Protein AF-A0A8T9C5X0-F1 (afdb_monomer)

Structure (mmCIF, N/CA/C/O backbone):
data_AF-A0A8T9C5X0-F1
#
_entry.id   AF-A0A8T9C5X0-F1
#
loop_
_atom_site.group_PDB
_atom_site.id
_atom_site.type_symbol
_atom_site.label_atom_id
_atom_site.label_alt_id
_atom_site.label_comp_id
_atom_site.label_asym_id
_atom_site.label_entity_id
_atom_site.label_seq_id
_atom_site.pdbx_PDB_ins_code
_atom_site.Cartn_x
_atom_site.Cartn_y
_atom_site.Cartn_z
_atom_site.occupancy
_atom_site.B_iso_or_equiv
_atom_site.auth_seq_id
_atom_site.auth_comp_id
_atom_site.auth_asym_id
_atom_site.auth_atom_id
_atom_site.pdbx_PDB_model_num
ATOM 1 N N . TRP A 1 1 ? -29.061 -15.352 -11.184 1.00 44.41 1 TRP A N 1
ATOM 2 C CA . TRP A 1 1 ? -30.483 -14.987 -11.021 1.00 44.41 1 TRP A CA 1
ATOM 3 C C . TRP A 1 1 ? -30.988 -15.243 -9.594 1.00 44.41 1 TRP A C 1
ATOM 5 O O . TRP A 1 1 ? -31.593 -14.344 -9.035 1.00 44.41 1 TRP A O 1
ATOM 15 N N . ALA A 1 2 ? -30.614 -16.344 -8.926 1.00 47.72 2 ALA A N 1
ATOM 16 C CA . ALA A 1 2 ? -31.043 -16.662 -7.549 1.00 47.72 2 ALA A CA 1
ATOM 17 C C . ALA A 1 2 ? -30.597 -15.710 -6.399 1.00 47.72 2 ALA A C 1
ATOM 19 O O . ALA A 1 2 ? -31.129 -15.812 -5.297 1.00 47.72 2 ALA A O 1
ATOM 20 N N . ALA A 1 3 ? -29.628 -14.805 -6.605 1.00 52.41 3 ALA A N 1
ATOM 21 C CA . ALA A 1 3 ? -29.179 -13.850 -5.573 1.00 52.41 3 ALA A CA 1
ATOM 22 C C . ALA A 1 3 ? -30.016 -12.553 -5.523 1.00 52.41 3 ALA A C 1
ATOM 24 O O . ALA A 1 3 ? -30.091 -11.912 -4.476 1.00 52.41 3 ALA A O 1
ATOM 25 N N . ARG A 1 4 ? -30.668 -12.190 -6.639 1.00 54.28 4 ARG A N 1
ATOM 26 C CA . ARG A 1 4 ? -31.527 -10.998 -6.739 1.00 54.28 4 ARG A CA 1
ATOM 27 C C . ARG A 1 4 ? -32.866 -11.228 -6.025 1.00 54.28 4 ARG A C 1
ATOM 29 O O . ARG A 1 4 ? -33.304 -10.365 -5.277 1.00 54.28 4 ARG A O 1
ATOM 36 N N . ASP A 1 5 ? -33.422 -12.437 -6.144 1.00 53.47 5 ASP A N 1
ATOM 37 C CA . ASP A 1 5 ? -34.683 -12.843 -5.494 1.00 53.47 5 ASP A CA 1
ATOM 38 C C . ASP A 1 5 ? -34.579 -13.041 -3.974 1.00 53.47 5 ASP A C 1
ATOM 40 O O . ASP A 1 5 ? -35.593 -13.116 -3.288 1.00 53.47 5 ASP A O 1
ATOM 44 N N . LYS A 1 6 ? -33.363 -13.097 -3.416 1.00 63.22 6 LYS A N 1
ATOM 45 C CA . LYS A 1 6 ? -33.139 -13.234 -1.966 1.00 63.22 6 LYS A CA 1
ATOM 46 C C . LYS A 1 6 ? -32.937 -11.896 -1.243 1.00 63.22 6 LYS A C 1
ATOM 48 O O . LYS A 1 6 ? -32.620 -11.904 -0.059 1.00 63.22 6 LYS A O 1
ATOM 53 N N . GLY A 1 7 ? -33.073 -10.761 -1.939 1.00 65.81 7 GLY A N 1
ATOM 54 C CA . GLY A 1 7 ? -32.882 -9.432 -1.343 1.00 65.81 7 GLY A CA 1
ATOM 55 C C . GLY A 1 7 ? -31.449 -9.170 -0.860 1.00 65.81 7 GLY A C 1
ATOM 56 O O . GLY A 1 7 ? -31.255 -8.397 0.073 1.00 65.81 7 GLY A O 1
ATOM 57 N N . LEU A 1 8 ? -30.457 -9.843 -1.462 1.00 70.50 8 LEU A N 1
ATOM 58 C CA . LEU A 1 8 ? -29.037 -9.790 -1.073 1.00 70.50 8 LEU A CA 1
ATOM 59 C C . LEU A 1 8 ? -28.202 -8.815 -1.914 1.00 70.50 8 LEU A C 1
ATOM 61 O O . LEU A 1 8 ? -27.076 -8.491 -1.536 1.00 70.50 8 LEU A O 1
ATOM 65 N N . VAL A 1 9 ? -28.743 -8.352 -3.045 1.00 79.56 9 VAL A N 1
ATOM 66 C CA . VAL A 1 9 ? -28.053 -7.458 -3.980 1.00 79.56 9 VAL A CA 1
ATOM 67 C C . VAL A 1 9 ? -29.031 -6.433 -4.558 1.00 79.56 9 VAL A C 1
ATOM 69 O O . VAL A 1 9 ? -30.116 -6.810 -5.003 1.00 79.56 9 VAL A O 1
ATOM 72 N N . ALA A 1 10 ? -28.626 -5.163 -4.612 1.00 81.19 10 ALA A N 1
ATOM 73 C CA . ALA A 1 10 ? -29.281 -4.122 -5.401 1.00 81.19 10 ALA A CA 1
ATOM 74 C C . ALA A 1 10 ? -28.459 -3.860 -6.672 1.00 81.19 10 ALA A C 1
ATOM 76 O O . ALA A 1 10 ? -27.228 -3.853 -6.635 1.00 81.19 10 ALA A O 1
ATOM 77 N N . TYR A 1 11 ? -29.141 -3.696 -7.806 1.00 83.12 11 TYR A N 1
ATOM 78 C CA . TYR A 1 11 ? -28.504 -3.537 -9.114 1.00 83.12 11 TYR A CA 1
ATOM 79 C C . TYR A 1 11 ? -29.318 -2.601 -10.008 1.00 83.12 11 TYR A C 1
ATOM 81 O O . TYR A 1 11 ? -30.505 -2.856 -10.232 1.00 83.12 11 TYR A O 1
ATOM 89 N N . ASP A 1 12 ? -28.674 -1.559 -10.535 1.00 81.62 12 ASP A N 1
ATOM 90 C CA . ASP A 1 12 ? -29.272 -0.548 -11.424 1.00 81.62 12 ASP A CA 1
ATOM 91 C C . ASP A 1 12 ? -28.850 -0.686 -12.902 1.00 81.62 12 ASP A C 1
ATOM 93 O O . ASP A 1 12 ? -29.262 0.110 -13.741 1.00 81.62 12 ASP A O 1
ATOM 97 N N . GLY A 1 13 ? -28.053 -1.708 -13.239 1.00 80.31 13 GLY A N 1
ATOM 98 C CA . GLY A 1 13 ? -27.478 -1.893 -14.576 1.00 80.31 13 GLY A CA 1
ATOM 99 C C . GLY A 1 13 ? -25.971 -1.629 -14.638 1.00 80.31 13 GLY A C 1
ATOM 100 O O . GLY A 1 13 ? -25.277 -2.285 -15.414 1.00 80.31 13 GLY A O 1
ATOM 101 N N . VAL A 1 14 ? -25.445 -0.749 -13.783 1.00 80.75 14 VAL A N 1
ATOM 102 C CA . VAL A 1 14 ? -24.026 -0.343 -13.772 1.00 80.75 14 VAL A CA 1
ATOM 103 C C . VAL A 1 14 ? -23.390 -0.606 -12.408 1.00 80.75 14 VAL A C 1
ATOM 105 O O . VAL A 1 14 ? -22.301 -1.173 -12.324 1.00 80.75 14 VAL A O 1
ATOM 108 N N . THR A 1 15 ? -24.098 -0.270 -11.338 1.00 85.19 15 THR A N 1
ATOM 109 C CA . THR A 1 15 ? -23.656 -0.373 -9.953 1.00 85.19 15 THR A CA 1
ATOM 110 C C . THR A 1 15 ? -24.283 -1.597 -9.296 1.00 85.19 15 THR A C 1
ATOM 112 O O . THR A 1 15 ? -25.497 -1.808 -9.338 1.00 85.19 15 THR A O 1
ATOM 115 N N . VAL A 1 16 ? -23.445 -2.419 -8.663 1.00 84.12 16 VAL A N 1
ATOM 116 C CA . VAL A 1 16 ? -23.874 -3.558 -7.844 1.00 84.12 16 VAL A CA 1
ATOM 117 C C . VAL A 1 16 ? -23.587 -3.226 -6.387 1.00 84.12 16 VAL A C 1
ATOM 119 O O . VAL A 1 16 ? -22.426 -3.107 -6.002 1.00 84.12 16 VAL A O 1
ATOM 122 N N . LYS A 1 17 ? -24.637 -3.123 -5.570 1.00 84.19 17 LYS A N 1
ATOM 123 C CA . LYS A 1 17 ? -24.519 -2.953 -4.120 1.00 84.19 17 LYS A CA 1
ATOM 124 C C . LYS A 1 17 ? -24.833 -4.263 -3.415 1.00 84.19 17 LYS A C 1
ATOM 126 O O . LYS A 1 17 ? -25.884 -4.868 -3.638 1.00 84.19 17 LYS A O 1
ATOM 131 N N . LEU A 1 18 ? -23.904 -4.704 -2.575 1.00 84.56 18 LEU A N 1
ATOM 132 C CA . LEU A 1 18 ? -24.026 -5.926 -1.786 1.00 84.56 18 LEU A CA 1
ATOM 133 C C . LEU A 1 18 ? -24.571 -5.599 -0.397 1.00 84.56 18 LEU A C 1
ATOM 135 O O . LEU A 1 18 ? -24.297 -4.535 0.155 1.00 84.56 18 LEU A O 1
ATOM 139 N N . LYS A 1 19 ? -25.334 -6.529 0.178 1.00 82.69 19 LYS A N 1
ATOM 140 C CA . LYS A 1 19 ? -25.798 -6.416 1.562 1.00 82.69 19 LYS A CA 1
ATOM 141 C C . LYS A 1 19 ? -24.606 -6.380 2.522 1.00 82.69 19 LYS A C 1
ATOM 143 O O . LYS A 1 19 ? -23.775 -7.287 2.485 1.00 82.69 19 LYS A O 1
ATOM 148 N N . ALA A 1 20 ? -24.583 -5.409 3.432 1.00 75.69 20 ALA A N 1
ATOM 149 C CA . ALA A 1 20 ? -23.632 -5.398 4.536 1.00 75.69 20 ALA A CA 1
ATOM 150 C C . ALA A 1 20 ? -23.851 -6.602 5.476 1.00 75.69 20 ALA A C 1
ATOM 152 O O . ALA A 1 20 ? -24.964 -7.148 5.601 1.00 75.69 20 ALA A O 1
ATOM 153 N N . SER A 1 21 ? -22.775 -7.042 6.130 1.00 63.53 21 SER A N 1
ATOM 154 C CA . SER A 1 21 ? -22.788 -8.179 7.054 1.00 63.53 21 SER A CA 1
ATOM 155 C C . SER A 1 21 ? -23.434 -7.764 8.382 1.00 63.53 21 SER A C 1
ATOM 157 O O . SER A 1 21 ? -22.763 -7.374 9.323 1.00 63.53 21 SER A O 1
ATOM 159 N N . GLY A 1 22 ? -24.768 -7.769 8.428 1.00 64.56 22 GLY A N 1
ATOM 160 C CA . GLY A 1 22 ? -25.550 -7.377 9.609 1.00 64.56 22 GLY A CA 1
ATOM 161 C C . GLY A 1 22 ? -26.954 -6.872 9.273 1.00 64.56 22 GLY A C 1
ATOM 162 O O . GLY A 1 22 ? -27.889 -7.087 10.040 1.00 64.56 22 GLY A O 1
ATOM 163 N N . ASP A 1 23 ? -27.141 -6.304 8.079 1.00 69.81 23 ASP A N 1
ATOM 164 C CA . ASP A 1 23 ? -28.435 -5.749 7.669 1.00 69.81 23 ASP A CA 1
ATOM 165 C C . ASP A 1 23 ? -29.449 -6.815 7.246 1.00 69.81 23 ASP A C 1
ATOM 167 O O . ASP A 1 23 ? -29.101 -7.823 6.628 1.00 69.81 23 ASP A O 1
ATOM 171 N N . LYS A 1 24 ? -30.737 -6.588 7.524 1.00 62.62 24 LYS A N 1
ATOM 172 C CA . LYS A 1 24 ? -31.822 -7.495 7.098 1.00 62.62 24 LYS A CA 1
ATOM 173 C C . LYS A 1 24 ? -32.189 -7.339 5.617 1.00 62.62 24 LYS A C 1
ATOM 175 O O . LYS A 1 24 ? -32.711 -8.278 5.025 1.00 62.62 24 LYS A O 1
ATOM 180 N N . THR A 1 25 ? -31.897 -6.186 5.016 1.00 66.50 25 THR A N 1
ATOM 181 C CA . THR A 1 25 ? -32.220 -5.847 3.621 1.00 66.50 25 THR A CA 1
ATOM 182 C C . THR A 1 25 ? -31.099 -5.029 2.996 1.00 66.50 25 THR A C 1
ATOM 184 O O . THR A 1 25 ? -30.435 -4.267 3.690 1.00 66.50 25 THR A O 1
ATOM 187 N N . VAL A 1 26 ? -30.903 -5.142 1.683 1.00 74.94 26 VAL A N 1
ATOM 188 C CA . VAL A 1 26 ? -29.966 -4.272 0.954 1.00 74.94 26 VAL A CA 1
ATOM 189 C C . VAL A 1 26 ? -30.551 -2.865 0.863 1.00 74.94 26 VAL A C 1
ATOM 191 O O . VAL A 1 26 ? -31.698 -2.704 0.445 1.00 74.94 26 VAL A O 1
ATOM 194 N N . SER A 1 27 ? -29.774 -1.853 1.247 1.00 76.75 27 SER A N 1
ATOM 195 C CA . SER A 1 27 ? -30.154 -0.450 1.072 1.00 76.75 27 SER A CA 1
ATOM 196 C C . SER A 1 27 ? -30.176 -0.060 -0.409 1.00 76.75 27 SER A C 1
ATOM 198 O O . SER A 1 27 ? -29.509 -0.676 -1.243 1.00 76.75 27 SER A O 1
ATOM 200 N N . SER A 1 28 ? -30.958 0.961 -0.765 1.00 81.62 28 SER A N 1
ATOM 201 C CA . SER A 1 28 ? -30.972 1.480 -2.135 1.00 81.62 28 SER A CA 1
ATOM 202 C C . SER A 1 28 ? -29.579 1.962 -2.552 1.00 81.62 28 SER A C 1
ATOM 204 O O . SER A 1 28 ? -28.783 2.401 -1.715 1.00 81.62 28 SER A O 1
ATOM 206 N N . ILE A 1 29 ? -29.294 1.872 -3.851 1.00 83.81 29 ILE A N 1
ATOM 207 C CA . ILE A 1 29 ? -28.076 2.430 -4.445 1.00 83.81 29 ILE A CA 1
ATOM 208 C C . ILE A 1 29 ? -28.138 3.953 -4.305 1.00 83.81 29 ILE A C 1
ATOM 210 O O . ILE A 1 29 ? -29.140 4.566 -4.681 1.00 83.81 29 ILE A O 1
ATOM 214 N N . THR A 1 30 ? -27.093 4.547 -3.737 1.00 88.81 30 THR A N 1
ATOM 215 C CA . THR A 1 30 ? -26.959 5.997 -3.574 1.00 88.81 30 THR A CA 1
ATOM 216 C C . THR A 1 30 ? -26.064 6.598 -4.662 1.00 88.81 30 THR A C 1
ATOM 218 O O . THR A 1 30 ? -25.434 5.886 -5.447 1.00 88.81 30 THR A O 1
ATOM 221 N N . ALA A 1 31 ? -26.002 7.930 -4.735 1.00 88.56 31 ALA A N 1
ATOM 222 C CA . ALA A 1 31 ? -25.120 8.616 -5.681 1.00 88.56 31 ALA A CA 1
ATOM 223 C C . ALA A 1 31 ? -23.632 8.352 -5.371 1.00 8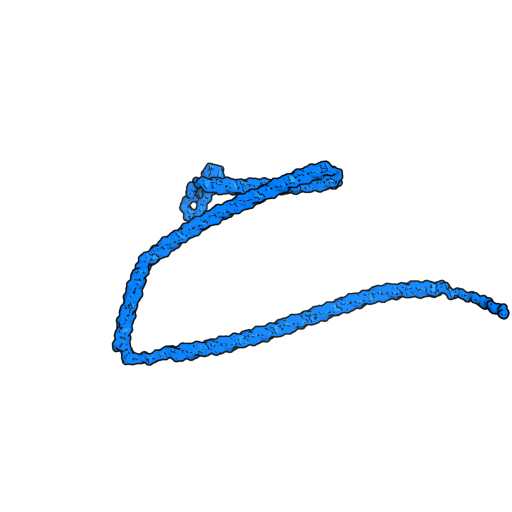8.56 31 ALA A C 1
ATOM 225 O O . ALA A 1 31 ? -22.803 8.248 -6.281 1.00 88.56 31 ALA A O 1
ATOM 226 N N . GLU A 1 32 ? -23.299 8.194 -4.090 1.00 87.75 32 GLU A N 1
ATOM 227 C CA . GLU A 1 32 ? -21.966 7.843 -3.605 1.00 87.75 32 GLU A CA 1
ATOM 228 C C . GLU A 1 32 ? -21.569 6.439 -4.072 1.00 87.75 32 GLU A C 1
ATOM 230 O O . GLU A 1 32 ? -20.472 6.273 -4.604 1.00 87.75 32 GLU A O 1
ATOM 235 N N . ASP A 1 33 ? -22.475 5.456 -3.976 1.00 87.38 33 ASP A N 1
ATOM 236 C CA . ASP A 1 33 ? -22.237 4.087 -4.460 1.00 87.38 33 ASP A CA 1
ATOM 237 C C . ASP A 1 33 ? -21.870 4.077 -5.954 1.00 87.38 33 ASP A C 1
ATOM 239 O O . ASP A 1 33 ? -20.903 3.432 -6.365 1.00 87.38 33 ASP A O 1
ATOM 243 N N . THR A 1 34 ? -22.603 4.841 -6.770 1.00 90.06 34 THR A N 1
ATOM 244 C CA . THR A 1 34 ? -22.341 4.968 -8.213 1.00 90.06 34 THR A CA 1
ATOM 245 C C . THR A 1 34 ? -21.016 5.671 -8.502 1.00 90.06 34 THR A C 1
ATOM 247 O O . THR A 1 34 ? -20.298 5.303 -9.438 1.00 90.06 34 THR A O 1
ATOM 250 N N . THR A 1 35 ? -20.646 6.658 -7.686 1.00 90.19 35 THR A N 1
ATOM 251 C CA . THR A 1 35 ? -19.361 7.360 -7.810 1.00 90.19 35 THR A CA 1
ATOM 252 C C . THR A 1 35 ? -18.195 6.432 -7.461 1.00 90.19 35 THR A C 1
ATOM 254 O O . THR A 1 35 ? -17.220 6.362 -8.208 1.00 90.19 35 THR A O 1
ATOM 257 N N . ILE A 1 36 ? -18.318 5.651 -6.383 1.00 92.00 36 ILE A N 1
ATOM 258 C CA . ILE A 1 36 ? -17.324 4.650 -5.973 1.00 92.00 36 ILE A CA 1
ATOM 259 C C . ILE A 1 36 ? -17.197 3.551 -7.034 1.00 92.00 36 ILE A C 1
ATOM 261 O O . ILE A 1 36 ? -16.085 3.143 -7.372 1.00 92.00 36 ILE A O 1
ATOM 265 N N . ALA A 1 37 ? -18.312 3.090 -7.603 1.00 91.69 37 ALA A N 1
ATOM 266 C CA . ALA A 1 37 ? -18.293 2.133 -8.705 1.00 91.69 37 ALA A CA 1
ATOM 267 C C . ALA A 1 37 ? -17.565 2.697 -9.936 1.00 91.69 37 ALA A C 1
ATOM 269 O O . ALA A 1 37 ? -16.704 2.024 -10.503 1.00 91.69 37 ALA A O 1
ATOM 270 N N . SER A 1 38 ? -17.841 3.951 -10.302 1.00 92.88 38 SER A N 1
ATOM 271 C CA . SER A 1 38 ? -17.165 4.638 -11.411 1.00 92.88 38 SER A CA 1
ATOM 272 C C . SER A 1 38 ? -15.659 4.783 -11.166 1.00 92.88 38 SER A C 1
ATOM 274 O O . SER A 1 38 ? -14.864 4.552 -12.075 1.00 92.88 38 SER A O 1
ATOM 276 N N . LEU A 1 39 ? -15.252 5.094 -9.930 1.00 94.12 39 LEU A N 1
ATOM 277 C CA . LEU A 1 39 ? -13.845 5.149 -9.525 1.00 94.12 39 LEU A CA 1
ATOM 278 C C . LEU A 1 39 ? -13.160 3.781 -9.675 1.00 94.12 39 LEU A C 1
ATOM 280 O O . LEU A 1 39 ? -12.085 3.698 -10.264 1.00 94.12 39 LEU A O 1
ATOM 284 N N . LYS A 1 40 ? -13.803 2.699 -9.215 1.00 94.75 40 LYS A N 1
ATOM 285 C CA . LYS A 1 40 ? -13.288 1.325 -9.365 1.00 94.75 40 LYS A CA 1
ATOM 286 C C . LYS A 1 40 ? -13.133 0.918 -10.832 1.00 94.75 40 LYS A C 1
ATOM 288 O O . LYS A 1 40 ? -12.141 0.285 -11.186 1.00 94.75 40 LYS A O 1
ATOM 293 N N . ILE A 1 41 ? -14.092 1.285 -11.684 1.00 95.00 41 ILE A N 1
ATOM 294 C CA . ILE A 1 41 ? -14.010 1.046 -13.133 1.00 95.00 41 ILE A CA 1
ATOM 295 C C . ILE A 1 41 ? -12.809 1.7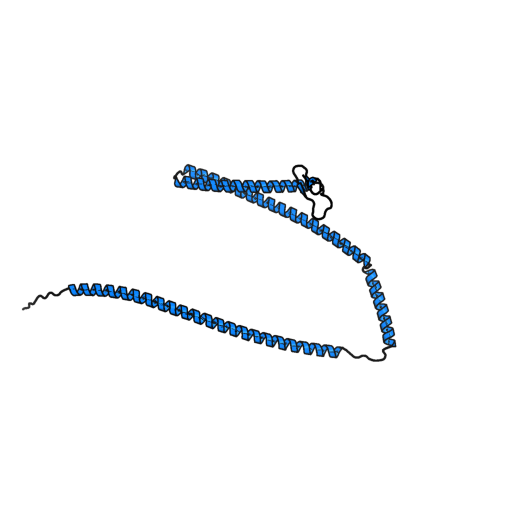93 -13.719 1.00 95.00 41 ILE A C 1
ATOM 297 O O . ILE A 1 41 ? -12.004 1.192 -14.423 1.00 95.00 41 ILE A O 1
ATOM 301 N N . LEU A 1 42 ? -12.642 3.073 -13.378 1.00 94.94 42 LEU A N 1
ATOM 302 C CA . LEU A 1 42 ? -11.534 3.886 -13.876 1.00 94.94 42 LEU A CA 1
ATOM 303 C C . LEU A 1 42 ? -10.161 3.341 -13.452 1.00 94.94 42 LEU A C 1
ATOM 305 O O . LEU A 1 42 ? -9.242 3.315 -14.270 1.00 94.94 42 LEU A O 1
ATOM 309 N N . ILE A 1 43 ? -10.023 2.888 -12.202 1.00 96.81 43 ILE A N 1
ATOM 310 C CA . ILE A 1 43 ? -8.806 2.227 -11.703 1.00 96.81 43 ILE A CA 1
ATOM 311 C C . ILE A 1 43 ? -8.497 0.997 -12.565 1.00 96.81 43 ILE A C 1
ATOM 313 O O . ILE A 1 43 ? -7.413 0.904 -13.138 1.00 96.81 43 ILE A O 1
ATOM 317 N N . LYS A 1 44 ? -9.480 0.114 -12.762 1.00 97.00 44 LYS A N 1
ATOM 318 C CA . LYS A 1 44 ? -9.321 -1.108 -13.564 1.00 97.00 44 LYS A CA 1
ATOM 319 C C . LYS A 1 44 ? -8.985 -0.835 -15.034 1.00 97.00 44 LYS A C 1
ATOM 321 O O . LYS A 1 44 ? -8.185 -1.547 -15.651 1.00 97.00 44 LYS A O 1
ATOM 326 N N . ASP A 1 45 ? -9.575 0.207 -15.609 1.00 96.56 45 ASP A N 1
ATOM 327 C CA . ASP A 1 45 ? -9.261 0.644 -16.966 1.00 96.56 45 ASP A CA 1
ATOM 328 C C . ASP A 1 45 ? -7.817 1.150 -17.062 1.00 96.56 45 ASP A C 1
ATOM 330 O O . ASP A 1 45 ? -7.108 0.822 -18.018 1.00 96.56 45 ASP A O 1
ATOM 334 N N . LEU A 1 46 ? -7.348 1.909 -16.067 1.00 96.25 46 LEU A N 1
ATOM 335 C CA . LEU A 1 46 ? -5.964 2.375 -16.004 1.00 96.25 46 LEU A CA 1
ATOM 336 C C . LEU A 1 46 ? -4.975 1.220 -15.813 1.00 96.25 46 LEU A C 1
ATOM 338 O O . LEU A 1 46 ? -3.966 1.208 -16.512 1.00 96.25 46 LEU A O 1
ATOM 342 N N . GLU A 1 47 ? -5.266 0.232 -14.966 1.00 97.31 47 GLU A N 1
ATOM 343 C CA . GLU A 1 47 ? -4.461 -0.996 -14.818 1.00 97.31 47 GLU A CA 1
ATOM 344 C C . GLU A 1 47 ? -4.342 -1.776 -16.137 1.00 97.31 47 GLU A C 1
ATOM 346 O O . GLU A 1 47 ? -3.281 -2.287 -16.514 1.00 97.31 47 GLU A O 1
ATOM 351 N N . THR A 1 48 ? -5.441 -1.847 -16.889 1.00 97.50 48 THR A N 1
ATOM 352 C CA . THR A 1 48 ? -5.448 -2.495 -18.204 1.00 97.50 48 THR A CA 1
ATOM 353 C C . THR A 1 48 ? -4.595 -1.699 -19.194 1.00 97.50 48 THR A C 1
ATOM 355 O O . THR A 1 48 ? -3.770 -2.269 -19.913 1.00 97.50 48 THR A O 1
ATOM 358 N N . GLN A 1 49 ? -4.740 -0.370 -19.213 1.00 95.25 49 GLN A N 1
ATOM 359 C CA . GLN A 1 49 ? -3.948 0.513 -20.072 1.00 95.25 49 GLN A CA 1
ATOM 360 C C . GLN A 1 49 ? -2.453 0.463 -19.744 1.00 95.25 49 GLN A C 1
ATOM 362 O O . GLN A 1 49 ? -1.643 0.417 -20.672 1.00 95.25 49 GLN A O 1
ATOM 367 N N . THR A 1 50 ? -2.068 0.459 -18.464 1.00 96.44 50 THR A N 1
ATOM 368 C CA . THR A 1 50 ? -0.662 0.340 -18.053 1.00 96.44 50 THR A CA 1
ATOM 369 C C . THR A 1 50 ? -0.100 -1.008 -18.484 1.00 96.44 50 THR A C 1
ATOM 371 O O . THR A 1 50 ? 0.959 -1.039 -19.100 1.00 96.44 50 THR A O 1
ATOM 374 N N . THR A 1 51 ? -0.846 -2.104 -18.312 1.00 97.50 51 THR A N 1
ATOM 375 C CA . THR A 1 51 ? -0.436 -3.440 -18.781 1.00 97.50 51 THR A CA 1
ATOM 376 C C . THR A 1 51 ? -0.171 -3.474 -20.290 1.00 97.50 51 THR A C 1
ATOM 378 O O . THR A 1 51 ? 0.835 -4.028 -20.742 1.00 97.50 51 THR A O 1
ATOM 381 N N . VAL A 1 52 ? -1.056 -2.874 -21.093 1.00 97.12 52 VAL A N 1
ATOM 382 C CA . VAL A 1 52 ? -0.885 -2.786 -22.554 1.00 97.12 52 VAL A CA 1
ATOM 383 C C . VAL A 1 52 ? 0.314 -1.907 -22.921 1.00 97.12 52 VAL A C 1
ATOM 385 O O . VAL A 1 52 ? 1.101 -2.274 -23.793 1.00 97.12 52 VAL A O 1
ATOM 388 N N . LEU A 1 53 ? 0.485 -0.764 -22.251 1.00 95.62 53 LEU A N 1
ATOM 389 C CA . LEU A 1 53 ? 1.610 0.144 -22.482 1.00 95.62 53 LEU A CA 1
ATOM 390 C C . LEU A 1 53 ? 2.954 -0.491 -22.109 1.00 95.62 53 LEU A C 1
ATOM 392 O O . LEU A 1 53 ? 3.910 -0.315 -22.857 1.00 95.62 53 LEU A O 1
ATOM 396 N N . THR A 1 54 ? 3.025 -1.265 -21.025 1.00 97.56 54 THR A N 1
ATOM 397 C CA . THR A 1 54 ? 4.229 -2.014 -20.633 1.00 97.56 54 THR A CA 1
ATOM 398 C C . THR A 1 54 ? 4.633 -2.999 -21.723 1.00 97.56 54 THR A C 1
ATOM 400 O O . THR A 1 54 ? 5.751 -2.924 -22.227 1.00 97.56 54 THR A O 1
ATOM 403 N N . LYS A 1 55 ? 3.692 -3.828 -22.201 1.00 97.88 55 LYS A N 1
ATOM 404 C CA . LYS A 1 55 ? 3.951 -4.738 -23.331 1.00 97.88 55 LYS A CA 1
ATOM 405 C C . LYS A 1 55 ? 4.439 -3.981 -24.563 1.00 97.88 55 LYS A C 1
ATOM 407 O O . LYS A 1 55 ? 5.372 -4.411 -25.235 1.00 97.88 55 LYS A O 1
ATOM 412 N N . ARG A 1 56 ? 3.843 -2.819 -24.846 1.00 96.88 56 ARG A N 1
ATOM 413 C CA . ARG A 1 56 ? 4.246 -1.992 -25.983 1.00 96.88 56 ARG A CA 1
ATOM 414 C C . ARG A 1 56 ? 5.669 -1.442 -25.842 1.00 96.88 56 ARG A C 1
ATOM 416 O O . ARG A 1 56 ? 6.380 -1.349 -26.842 1.00 96.88 56 ARG A O 1
ATOM 423 N N . VAL A 1 57 ? 6.081 -1.061 -24.634 1.00 97.69 57 VAL A N 1
ATOM 424 C CA . VAL A 1 57 ? 7.458 -0.639 -24.337 1.00 97.69 57 VAL A CA 1
ATOM 425 C C . VAL A 1 57 ? 8.432 -1.793 -24.582 1.00 97.69 57 VAL A C 1
ATOM 427 O O . VAL A 1 57 ? 9.448 -1.576 -25.247 1.00 97.69 57 VAL A O 1
ATOM 430 N N . ASP A 1 58 ? 8.097 -3.006 -24.138 1.00 97.69 58 ASP A N 1
ATOM 431 C CA . ASP A 1 58 ? 8.927 -4.203 -24.329 1.00 97.69 58 ASP A CA 1
ATOM 432 C C . ASP A 1 58 ? 9.090 -4.558 -25.816 1.00 97.69 58 ASP A C 1
ATOM 434 O O . ASP A 1 58 ? 10.203 -4.772 -26.299 1.00 97.69 58 ASP A O 1
ATOM 438 N N . GLU A 1 59 ? 8.000 -4.535 -26.587 1.00 97.75 59 GLU A N 1
ATOM 439 C CA . GLU A 1 59 ? 8.031 -4.749 -28.041 1.00 97.75 59 GLU A CA 1
ATOM 440 C C . GLU A 1 59 ? 8.921 -3.729 -28.765 1.00 97.75 59 GLU A C 1
ATOM 442 O O . GLU A 1 59 ? 9.685 -4.075 -29.674 1.00 97.75 59 GLU A O 1
ATOM 447 N N . LEU A 1 60 ? 8.818 -2.450 -28.387 1.00 94.38 60 LEU A N 1
ATOM 448 C CA . LEU A 1 60 ? 9.620 -1.378 -28.974 1.00 94.38 60 LEU A CA 1
ATOM 449 C C . LEU A 1 60 ? 11.098 -1.504 -28.592 1.00 94.38 60 LEU A C 1
ATOM 451 O O . LEU A 1 60 ? 11.959 -1.169 -29.407 1.00 94.38 60 LEU A O 1
ATOM 455 N N . ASP A 1 61 ? 11.397 -2.019 -27.399 1.00 95.19 61 ASP A N 1
ATOM 456 C CA . ASP A 1 61 ? 12.760 -2.323 -26.968 1.00 95.19 61 ASP A CA 1
ATOM 457 C C . ASP A 1 61 ? 13.382 -3.448 -27.804 1.00 95.19 61 ASP A C 1
ATOM 459 O O . ASP A 1 61 ? 14.494 -3.298 -28.316 1.00 95.19 61 ASP A O 1
ATOM 463 N N . ILE A 1 62 ? 12.641 -4.538 -28.024 1.00 96.94 62 ILE A N 1
ATOM 464 C CA . ILE A 1 62 ? 13.062 -5.639 -28.903 1.00 96.94 62 ILE A CA 1
ATOM 465 C C . ILE A 1 62 ? 13.282 -5.118 -30.328 1.00 96.94 62 ILE A C 1
ATOM 467 O O . ILE A 1 62 ? 14.350 -5.318 -30.907 1.00 96.94 62 ILE A O 1
ATOM 471 N N . THR A 1 63 ? 12.320 -4.364 -30.867 1.00 93.94 63 THR A N 1
ATOM 472 C CA . THR A 1 63 ? 12.401 -3.783 -32.218 1.00 93.94 63 THR A CA 1
ATOM 473 C C . THR A 1 63 ? 13.618 -2.865 -32.369 1.00 93.94 63 THR A C 1
ATOM 475 O O . THR A 1 63 ? 14.311 -2.900 -33.391 1.00 93.94 63 THR A O 1
ATOM 478 N N . ALA A 1 64 ? 13.910 -2.046 -31.353 1.00 89.69 64 ALA A N 1
ATOM 479 C CA . ALA A 1 64 ? 15.085 -1.183 -31.341 1.00 89.69 64 ALA A CA 1
ATOM 480 C C . ALA A 1 64 ? 16.383 -2.005 -31.347 1.00 89.69 64 ALA A C 1
ATOM 482 O O . ALA A 1 64 ? 17.272 -1.718 -32.153 1.00 89.69 64 ALA A O 1
ATOM 483 N N . LYS A 1 65 ? 16.478 -3.051 -30.514 1.00 92.19 65 LYS A N 1
ATOM 484 C CA . LYS A 1 65 ? 17.636 -3.961 -30.473 1.00 92.19 65 LYS A CA 1
ATOM 485 C C . LYS A 1 65 ? 17.864 -4.643 -31.822 1.00 92.19 65 LYS A C 1
ATOM 487 O O . LYS A 1 65 ? 18.983 -4.622 -32.328 1.00 92.19 65 LYS A O 1
ATOM 492 N N . GLU A 1 66 ? 16.817 -5.164 -32.456 1.00 94.44 66 GLU A N 1
ATOM 493 C CA . GLU A 1 66 ? 16.922 -5.771 -33.789 1.00 94.44 66 GLU A CA 1
ATOM 494 C C . GLU A 1 66 ? 17.342 -4.775 -34.879 1.00 94.44 66 GLU A C 1
ATOM 496 O O . GLU A 1 66 ? 18.101 -5.100 -35.792 1.00 94.44 66 GLU A O 1
ATOM 501 N N . ALA A 1 67 ? 16.838 -3.541 -34.833 1.00 89.94 67 ALA A N 1
ATOM 502 C CA . ALA A 1 67 ? 17.239 -2.520 -35.794 1.00 89.94 67 ALA A CA 1
ATOM 503 C C . ALA A 1 67 ? 18.730 -2.163 -35.652 1.00 89.94 67 ALA A C 1
ATOM 505 O O . ALA A 1 67 ? 19.401 -1.929 -36.661 1.00 89.94 67 ALA A O 1
ATOM 506 N N . VAL A 1 68 ? 19.261 -2.182 -34.423 1.00 92.50 68 VAL A N 1
ATOM 507 C CA . VAL A 1 68 ? 20.692 -1.994 -34.145 1.00 92.50 68 VAL A CA 1
ATOM 508 C C . VAL A 1 68 ? 21.522 -3.158 -34.690 1.00 92.50 68 VAL A C 1
ATOM 510 O O . VAL A 1 68 ? 22.515 -2.903 -35.372 1.00 92.50 68 VAL A O 1
ATOM 513 N N . THR A 1 69 ? 21.118 -4.416 -34.472 1.00 94.81 69 THR A N 1
ATOM 514 C CA . THR A 1 69 ? 21.858 -5.583 -34.999 1.00 94.81 69 THR A CA 1
ATOM 515 C C . THR A 1 69 ? 21.883 -5.603 -36.527 1.00 94.81 69 THR A C 1
ATOM 517 O O . THR A 1 69 ? 22.915 -5.903 -37.126 1.00 94.81 69 THR A O 1
ATOM 520 N N . ARG A 1 70 ? 20.792 -5.173 -37.173 1.00 94.62 70 ARG A N 1
ATOM 521 C CA . ARG A 1 70 ? 20.702 -4.985 -38.633 1.00 94.62 70 ARG A CA 1
ATOM 522 C C . ARG A 1 70 ? 21.415 -3.725 -39.151 1.00 94.62 70 ARG A C 1
ATOM 524 O O . ARG A 1 70 ? 21.319 -3.426 -40.339 1.00 94.62 70 ARG A O 1
ATOM 531 N N . LYS A 1 71 ? 22.105 -2.962 -38.291 1.00 93.06 71 LYS A N 1
ATOM 532 C CA . LYS A 1 71 ? 22.779 -1.684 -38.610 1.00 93.06 71 LYS A CA 1
ATOM 533 C C . LYS A 1 71 ? 21.854 -0.630 -39.245 1.00 93.06 71 LYS A C 1
ATOM 535 O O . LYS A 1 71 ? 22.318 0.299 -39.905 1.00 93.06 71 LYS A O 1
ATOM 540 N N . ASN A 1 72 ? 20.542 -0.719 -39.011 1.00 93.31 72 ASN A N 1
ATOM 541 C CA . ASN A 1 72 ? 19.566 0.247 -39.507 1.00 93.31 72 ASN A CA 1
ATOM 542 C C . ASN A 1 72 ? 19.343 1.363 -38.476 1.00 93.31 72 ASN A C 1
ATOM 544 O O . ASN A 1 72 ? 18.439 1.315 -37.637 1.00 93.31 72 ASN A O 1
ATOM 548 N N . ARG A 1 73 ? 20.178 2.403 -38.561 1.00 87.94 73 ARG A N 1
ATOM 549 C CA . ARG A 1 73 ? 20.173 3.534 -37.620 1.00 87.94 73 ARG A CA 1
ATOM 550 C C . ARG A 1 73 ? 18.858 4.318 -37.611 1.00 87.94 73 ARG A C 1
ATOM 552 O O . ARG A 1 73 ? 18.438 4.768 -36.548 1.00 87.94 73 ARG A O 1
ATOM 559 N N . VAL A 1 74 ? 18.208 4.490 -38.762 1.00 91.44 74 VAL A N 1
ATOM 560 C CA . VAL A 1 74 ? 16.955 5.258 -38.861 1.00 91.44 74 VAL A CA 1
ATOM 561 C C . VAL A 1 74 ? 15.826 4.528 -38.135 1.00 91.44 74 VAL A C 1
ATOM 563 O O . VAL A 1 74 ? 15.147 5.132 -37.303 1.00 91.44 74 VAL A O 1
ATOM 566 N N . ALA A 1 75 ? 15.682 3.222 -38.377 1.00 86.50 75 ALA A N 1
ATOM 567 C CA . ALA A 1 75 ? 14.678 2.397 -37.709 1.00 86.50 75 ALA A CA 1
ATOM 568 C C . ALA A 1 75 ? 14.929 2.292 -36.195 1.00 86.50 75 ALA A C 1
ATOM 570 O O . ALA A 1 75 ? 13.991 2.425 -35.412 1.00 86.50 75 ALA A O 1
ATOM 571 N N . ALA A 1 76 ? 16.191 2.145 -35.773 1.00 87.88 76 ALA A N 1
ATOM 572 C CA . ALA A 1 76 ? 16.551 2.105 -34.356 1.00 87.88 76 ALA A CA 1
ATOM 573 C C . ALA A 1 76 ? 16.181 3.412 -33.635 1.00 87.88 76 ALA A C 1
ATOM 575 O O . ALA A 1 76 ? 15.555 3.389 -32.577 1.00 87.88 76 ALA A O 1
ATOM 576 N N . LEU A 1 77 ? 16.504 4.568 -34.227 1.00 89.00 77 LEU A N 1
ATOM 577 C CA . LEU A 1 77 ? 16.159 5.870 -33.649 1.00 89.00 77 LEU A CA 1
ATOM 578 C C . LEU A 1 77 ? 14.646 6.118 -33.611 1.00 89.00 77 LEU A C 1
ATOM 580 O O . LEU A 1 77 ? 14.161 6.742 -32.668 1.00 89.00 77 LEU A O 1
ATOM 584 N N . ALA A 1 78 ? 13.896 5.664 -34.617 1.00 89.00 78 ALA A N 1
ATOM 585 C CA . ALA A 1 78 ? 12.438 5.754 -34.609 1.00 89.00 78 ALA A CA 1
ATOM 586 C C . ALA A 1 78 ? 11.832 4.906 -33.476 1.00 89.00 78 ALA A C 1
ATOM 588 O O . ALA A 1 78 ? 11.065 5.434 -32.672 1.00 89.00 78 ALA A O 1
ATOM 589 N N . ALA A 1 79 ? 12.252 3.641 -33.350 1.00 89.50 79 ALA A N 1
ATOM 590 C CA . ALA A 1 79 ? 11.790 2.734 -32.299 1.00 89.50 79 ALA A CA 1
ATOM 591 C C . ALA A 1 79 ? 12.103 3.268 -30.891 1.00 89.50 79 ALA A C 1
ATOM 593 O O . ALA A 1 79 ? 11.222 3.287 -30.035 1.00 89.50 79 ALA A O 1
ATOM 594 N N . LEU A 1 80 ? 13.312 3.797 -30.666 1.00 91.69 80 LEU A N 1
ATOM 595 C CA . LEU A 1 80 ? 13.701 4.392 -29.382 1.00 91.69 80 LEU A CA 1
ATOM 596 C C . LEU A 1 80 ? 12.885 5.646 -29.029 1.00 91.69 80 LEU A C 1
ATOM 598 O O . LEU A 1 80 ? 12.523 5.833 -27.868 1.00 91.69 80 LEU A O 1
ATOM 602 N N . ARG A 1 81 ? 12.558 6.504 -30.007 1.00 91.44 81 ARG A N 1
ATOM 603 C CA . ARG A 1 81 ? 11.683 7.668 -29.766 1.00 91.44 81 ARG A CA 1
ATOM 604 C C . ARG A 1 81 ? 10.270 7.235 -29.389 1.00 91.44 81 ARG A C 1
ATOM 606 O O . ARG A 1 81 ? 9.712 7.769 -28.434 1.00 91.44 81 ARG A O 1
ATOM 613 N N . SER A 1 82 ? 9.716 6.258 -30.105 1.00 90.81 82 SER A N 1
ATOM 614 C CA . SER A 1 82 ? 8.409 5.684 -29.781 1.00 90.81 82 SER A CA 1
ATOM 615 C C . SE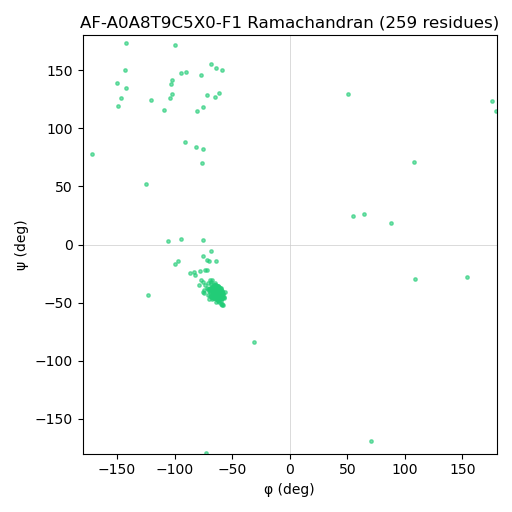R A 1 82 ? 8.409 5.020 -28.404 1.00 90.81 82 SER A C 1
ATOM 617 O O . SER A 1 82 ? 7.459 5.216 -27.649 1.00 90.81 82 SER A O 1
ATOM 619 N N . LYS A 1 83 ? 9.487 4.306 -28.045 1.00 94.50 83 LYS A N 1
ATOM 620 C CA . LYS A 1 83 ? 9.663 3.697 -26.721 1.00 94.50 83 LYS A CA 1
ATOM 621 C C . LYS A 1 83 ? 9.625 4.761 -25.628 1.00 94.50 83 LYS A C 1
ATOM 623 O O . LYS A 1 83 ? 8.801 4.675 -24.729 1.00 94.50 83 LYS A O 1
ATOM 628 N N . LYS A 1 84 ? 10.432 5.817 -25.762 1.00 94.69 84 LYS A N 1
ATOM 629 C CA . LYS A 1 84 ? 10.496 6.911 -24.782 1.00 94.69 84 LYS A CA 1
ATOM 630 C C . LYS A 1 84 ? 9.149 7.617 -24.588 1.00 94.69 84 LYS A C 1
ATOM 632 O O . LYS A 1 84 ? 8.797 7.997 -23.470 1.00 94.69 84 LYS A O 1
ATOM 637 N N . LEU A 1 85 ? 8.385 7.803 -25.666 1.00 94.19 85 LEU A N 1
ATOM 638 C CA . LEU A 1 85 ? 7.036 8.365 -25.583 1.00 94.19 85 LEU A CA 1
ATOM 639 C C . LEU A 1 85 ? 6.090 7.432 -24.813 1.00 94.19 85 LEU A C 1
ATOM 641 O O . LEU A 1 85 ? 5.367 7.897 -23.933 1.00 94.19 85 LEU A O 1
ATOM 645 N N . ALA A 1 86 ? 6.125 6.131 -25.113 1.00 93.62 86 ALA A N 1
ATOM 646 C CA . ALA A 1 86 ? 5.330 5.128 -24.413 1.00 93.62 86 ALA A CA 1
ATOM 647 C C . ALA A 1 86 ? 5.698 5.043 -22.921 1.00 93.62 86 ALA A C 1
ATOM 649 O O . ALA A 1 86 ? 4.797 5.063 -22.091 1.00 93.62 86 ALA A O 1
ATOM 650 N N . GLU A 1 87 ? 6.988 5.064 -22.570 1.00 95.25 87 GLU A N 1
ATOM 651 C CA . GLU A 1 87 ? 7.476 5.107 -21.181 1.00 95.25 87 GLU A CA 1
ATOM 652 C C . GLU A 1 87 ? 6.991 6.360 -20.440 1.00 95.25 87 GLU A C 1
ATOM 654 O O . GLU A 1 87 ? 6.535 6.283 -19.301 1.00 95.25 87 GLU A O 1
ATOM 659 N N . THR A 1 88 ? 7.033 7.525 -21.096 1.00 96.62 88 THR A N 1
ATOM 660 C CA . THR A 1 88 ? 6.549 8.783 -20.505 1.00 96.62 88 THR A CA 1
ATOM 661 C C . THR A 1 88 ? 5.048 8.716 -20.227 1.00 96.62 88 THR A C 1
ATOM 663 O O . THR A 1 88 ? 4.590 9.134 -19.163 1.00 96.62 88 THR A O 1
ATOM 666 N N . THR A 1 89 ? 4.264 8.188 -21.170 1.00 95.06 89 THR A N 1
ATOM 667 C CA . THR A 1 89 ? 2.823 7.995 -20.971 1.00 95.06 89 THR A CA 1
ATOM 668 C C . THR A 1 89 ? 2.555 6.959 -19.881 1.00 95.06 89 THR A C 1
ATOM 670 O O . THR A 1 89 ? 1.711 7.206 -19.027 1.00 95.06 89 THR A O 1
ATOM 673 N N . LEU A 1 90 ? 3.291 5.845 -19.858 1.00 96.94 90 LEU A N 1
ATOM 674 C CA . LEU A 1 90 ? 3.178 4.804 -18.835 1.00 96.94 90 LEU A CA 1
ATOM 675 C C . LEU A 1 90 ? 3.446 5.367 -17.432 1.00 96.94 90 LEU A C 1
ATOM 677 O O . LEU A 1 90 ? 2.643 5.161 -16.528 1.00 96.94 90 LEU A O 1
ATOM 681 N N . SER A 1 91 ? 4.509 6.160 -17.270 1.00 97.00 91 SER A N 1
ATOM 682 C CA . SER A 1 91 ? 4.833 6.835 -16.008 1.00 97.00 91 SER A CA 1
ATOM 683 C C . SER A 1 91 ? 3.704 7.762 -15.543 1.00 97.00 91 SER A C 1
ATOM 685 O O . SER A 1 91 ? 3.279 7.683 -14.391 1.00 97.00 91 SER A O 1
ATOM 687 N N . LYS A 1 92 ? 3.147 8.583 -16.445 1.00 96.88 92 LYS A N 1
ATOM 688 C CA . LYS A 1 92 ? 1.992 9.439 -16.124 1.00 96.88 92 LYS A CA 1
ATOM 689 C C . LYS A 1 92 ? 0.768 8.621 -15.712 1.00 96.88 92 LYS A C 1
ATOM 691 O O . LYS A 1 92 ? 0.086 8.994 -14.767 1.00 96.88 92 LYS A O 1
ATOM 696 N N . ARG A 1 93 ? 0.499 7.505 -16.398 1.00 95.69 93 ARG A N 1
ATOM 697 C CA . ARG A 1 93 ? -0.625 6.614 -16.078 1.00 95.69 93 ARG A CA 1
ATOM 698 C C . ARG A 1 93 ? -0.458 5.956 -14.711 1.00 95.69 93 ARG A C 1
ATOM 700 O O . ARG A 1 93 ? -1.423 5.952 -13.960 1.00 95.69 93 ARG A O 1
ATOM 707 N N . HIS A 1 94 ? 0.741 5.489 -14.361 1.00 97.38 94 HIS A N 1
ATOM 708 C CA . HIS A 1 94 ? 1.023 4.973 -13.017 1.00 97.38 94 HIS A CA 1
ATOM 709 C C . HIS A 1 94 ? 0.861 6.040 -11.935 1.00 97.38 94 HIS A C 1
ATOM 711 O O . HIS A 1 94 ? 0.288 5.750 -10.892 1.00 97.38 94 HIS A O 1
ATOM 717 N N . ALA A 1 95 ? 1.304 7.276 -12.188 1.00 97.44 95 ALA A N 1
ATOM 718 C CA . ALA A 1 95 ? 1.100 8.370 -11.242 1.00 97.44 95 ALA A CA 1
ATOM 719 C C . ALA A 1 95 ? -0.395 8.640 -11.002 1.00 97.44 95 ALA A C 1
ATOM 721 O O . ALA A 1 95 ? -0.825 8.736 -9.858 1.00 97.44 95 ALA A O 1
ATOM 722 N N . THR A 1 96 ? -1.201 8.705 -12.068 1.00 95.69 96 THR A N 1
ATOM 723 C CA . THR A 1 96 ? -2.658 8.873 -11.944 1.00 95.69 96 THR A CA 1
ATOM 724 C C . THR A 1 96 ? -3.325 7.679 -11.264 1.00 95.69 96 THR A C 1
ATOM 726 O O . THR A 1 96 ? -4.217 7.880 -10.447 1.00 95.69 96 THR A O 1
ATOM 729 N N . LEU A 1 97 ? -2.899 6.451 -11.573 1.00 97.12 97 LEU A N 1
ATOM 730 C CA . LEU A 1 97 ? -3.405 5.243 -10.922 1.00 97.12 97 LEU A CA 1
ATOM 731 C C . LEU A 1 97 ? -3.167 5.306 -9.408 1.00 97.12 97 LEU A C 1
ATOM 733 O O . LEU A 1 97 ? -4.129 5.217 -8.654 1.00 97.12 97 LEU A O 1
ATOM 737 N N . GLY A 1 98 ? -1.934 5.595 -8.980 1.00 97.12 98 GLY A N 1
ATOM 738 C CA . GLY A 1 98 ? -1.605 5.716 -7.558 1.00 97.12 98 GLY A CA 1
ATOM 739 C C . GLY A 1 98 ? -2.401 6.815 -6.847 1.00 97.12 98 GLY A C 1
ATOM 740 O O . GLY A 1 98 ? -2.854 6.619 -5.725 1.00 97.12 98 GLY A O 1
ATOM 741 N N . GLN A 1 99 ? -2.652 7.949 -7.513 1.00 97.12 99 GLN A N 1
ATOM 742 C CA . GLN A 1 99 ? -3.518 9.002 -6.965 1.00 97.12 99 GLN A CA 1
ATOM 743 C C . GLN A 1 99 ? -4.961 8.523 -6.757 1.00 97.12 99 GLN A C 1
ATOM 745 O O . GLN A 1 99 ? -5.578 8.847 -5.744 1.00 97.12 99 GLN A O 1
ATOM 750 N N . LEU A 1 100 ? -5.519 7.769 -7.707 1.00 96.31 100 LEU A N 1
ATOM 751 C CA . LEU A 1 100 ? -6.885 7.254 -7.595 1.00 96.31 100 LEU A CA 1
ATOM 752 C C . LEU A 1 100 ? -6.998 6.138 -6.553 1.00 96.31 100 LEU A C 1
ATOM 754 O O . LEU A 1 100 ? -7.985 6.106 -5.823 1.00 96.31 100 LEU A O 1
ATOM 758 N N . GLU A 1 101 ? -5.996 5.268 -6.447 1.00 96.12 101 GLU A N 1
ATOM 759 C CA . GLU A 1 101 ? -5.908 4.240 -5.403 1.00 96.12 101 GLU A CA 1
ATOM 760 C C . GLU A 1 101 ? -5.802 4.866 -4.006 1.00 96.12 101 GLU A C 1
ATOM 762 O O . GLU A 1 101 ? -6.479 4.424 -3.080 1.00 96.12 101 GLU A O 1
ATOM 767 N N . GLU A 1 102 ? -5.026 5.943 -3.852 1.00 97.25 102 GLU A N 1
ATOM 768 C CA . GLU A 1 102 ? -4.939 6.692 -2.595 1.00 97.25 102 GLU A CA 1
ATOM 769 C C . GLU A 1 102 ? -6.295 7.302 -2.211 1.00 97.25 102 GLU A C 1
ATOM 771 O O . GLU A 1 102 ? -6.728 7.197 -1.062 1.00 97.25 102 GLU A O 1
ATOM 776 N N . VAL A 1 103 ? -6.992 7.923 -3.169 1.00 96.00 103 VAL A N 1
ATOM 777 C CA . VAL A 1 103 ? -8.344 8.461 -2.944 1.00 96.00 103 VAL A CA 1
ATOM 778 C C . VAL A 1 103 ? -9.311 7.344 -2.563 1.00 96.00 103 VAL A C 1
ATOM 780 O O . VAL A 1 103 ? -10.086 7.508 -1.624 1.00 96.00 103 VAL A O 1
ATOM 783 N N . PHE A 1 104 ? -9.250 6.206 -3.253 1.00 94.62 104 PHE A N 1
ATOM 784 C CA . PHE A 1 104 ? -10.089 5.054 -2.952 1.00 94.62 104 PHE A CA 1
ATOM 785 C C . PHE A 1 104 ? -9.835 4.527 -1.531 1.00 94.62 104 PHE A C 1
ATOM 787 O O . PHE A 1 104 ? -10.784 4.364 -0.768 1.00 94.62 104 PHE A O 1
ATOM 794 N N . SER A 1 105 ? -8.570 4.382 -1.127 1.00 95.38 105 SER A N 1
ATOM 795 C CA . SER A 1 105 ? -8.205 3.962 0.230 1.00 95.38 105 SER A CA 1
ATOM 796 C C . SER A 1 105 ? -8.689 4.949 1.299 1.00 95.38 105 SER A C 1
ATOM 798 O O . SER A 1 105 ? -9.185 4.533 2.344 1.00 95.38 105 SER A O 1
ATOM 800 N N . LYS A 1 106 ? -8.626 6.262 1.038 1.00 96.06 106 LYS A N 1
ATOM 801 C CA . LYS A 1 106 ? -9.182 7.276 1.952 1.00 96.06 106 LYS A CA 1
ATOM 802 C C . LYS A 1 106 ? -10.700 7.170 2.092 1.00 96.06 106 LYS A C 1
ATOM 804 O O . LYS A 1 106 ? -11.215 7.402 3.182 1.00 96.06 106 LYS A O 1
ATOM 809 N N . ILE A 1 107 ? -11.414 6.828 1.018 1.00 93.81 107 ILE A N 1
ATOM 810 C CA . ILE A 1 107 ? -12.865 6.595 1.069 1.00 93.81 107 ILE A CA 1
ATOM 811 C C . ILE A 1 107 ? -13.176 5.371 1.937 1.00 93.81 107 ILE A C 1
ATOM 813 O O . ILE A 1 107 ? -14.085 5.442 2.760 1.00 93.81 107 ILE A O 1
ATOM 817 N N . GLU A 1 108 ? -12.416 4.281 1.800 1.00 90.94 108 GLU A N 1
ATOM 818 C CA . GLU A 1 108 ? -12.577 3.089 2.646 1.00 90.94 108 GLU A CA 1
ATOM 819 C C . GLU A 1 108 ? -12.314 3.411 4.123 1.00 90.94 108 GLU A C 1
ATOM 821 O O . GLU A 1 108 ? -13.159 3.135 4.968 1.00 90.94 108 GLU A O 1
ATOM 826 N N . GLN A 1 109 ? -11.223 4.118 4.428 1.00 93.69 109 GLN A N 1
ATOM 827 C CA . GLN A 1 109 ? -10.929 4.559 5.796 1.00 93.69 109 GLN A CA 1
ATOM 828 C C . GLN A 1 109 ? -12.036 5.445 6.381 1.00 93.69 109 GLN A C 1
ATOM 830 O O . GLN A 1 109 ? -12.375 5.321 7.556 1.00 93.69 109 GLN A O 1
ATOM 835 N N . ALA A 1 110 ? -12.606 6.352 5.584 1.00 92.00 110 ALA A N 1
ATOM 836 C CA . ALA A 1 110 ? -13.718 7.187 6.027 1.00 92.00 110 ALA A CA 1
ATOM 837 C C . ALA A 1 110 ? -14.986 6.357 6.293 1.00 92.00 110 ALA A C 1
ATOM 839 O O . ALA A 1 110 ? -15.710 6.642 7.246 1.00 92.00 110 ALA A O 1
ATOM 840 N N . ALA A 1 111 ? -15.246 5.318 5.493 1.00 88.25 111 ALA A N 1
ATOM 841 C CA . ALA A 1 111 ? -16.351 4.394 5.734 1.00 88.25 111 ALA A CA 1
ATOM 842 C C . ALA A 1 111 ? -16.164 3.621 7.053 1.00 88.25 111 ALA A C 1
ATOM 844 O O . ALA A 1 111 ? -17.095 3.565 7.858 1.00 88.25 111 ALA A O 1
ATOM 845 N N . ASP A 1 112 ? -14.952 3.131 7.327 1.00 88.31 112 ASP A N 1
ATOM 846 C CA . ASP A 1 112 ? -14.618 2.455 8.588 1.00 88.31 112 ASP A CA 1
ATOM 847 C C . ASP A 1 112 ? -14.771 3.393 9.798 1.00 88.31 112 ASP A C 1
ATOM 849 O O . ASP A 1 112 ? -15.265 3.000 10.856 1.00 88.31 112 ASP A O 1
ATOM 853 N N . GLN A 1 113 ? -14.393 4.668 9.653 1.00 91.88 113 GLN A N 1
ATOM 854 C CA . GLN A 1 113 ? -14.581 5.679 10.699 1.00 91.88 113 GLN A CA 1
ATOM 855 C C . GLN A 1 113 ? -16.061 5.918 11.016 1.00 91.88 113 GLN A C 1
ATOM 857 O O . GLN A 1 113 ? -16.414 6.077 12.185 1.00 91.88 113 GLN A O 1
ATOM 862 N N . VAL A 1 114 ? -16.936 5.919 10.005 1.00 89.94 114 VAL A N 1
ATOM 863 C CA . VAL A 1 114 ? -18.389 6.008 10.223 1.00 89.94 114 VAL A CA 1
ATOM 864 C C . VAL A 1 114 ? -18.888 4.798 11.015 1.00 89.94 114 VAL A C 1
ATOM 866 O O . VAL A 1 114 ? -19.667 4.958 11.955 1.00 89.94 114 VAL A O 1
ATOM 869 N N . GLU A 1 115 ? -18.421 3.592 10.687 1.00 87.38 115 GLU A N 1
ATOM 870 C CA . GLU A 1 115 ? -18.773 2.383 11.437 1.00 87.38 115 GLU A CA 1
ATOM 871 C C . GLU A 1 115 ? -18.287 2.446 12.892 1.00 87.38 115 GLU A C 1
ATOM 873 O O . GLU A 1 115 ? -19.062 2.171 13.812 1.00 87.38 115 GLU A O 1
ATOM 878 N N . LEU A 1 116 ? -17.053 2.901 13.122 1.00 91.19 116 LEU A N 1
ATOM 879 C CA . LEU A 1 116 ? -16.511 3.107 14.465 1.00 91.19 116 LEU A CA 1
ATOM 880 C C . LEU A 1 116 ? -17.383 4.063 15.291 1.00 91.19 116 LEU A C 1
ATOM 882 O O . LEU A 1 116 ? -17.708 3.759 16.440 1.00 91.19 116 LEU A O 1
ATOM 886 N N . VAL A 1 117 ? -17.802 5.192 14.711 1.00 93.44 117 VAL A N 1
ATOM 887 C CA . VAL A 1 117 ? -18.685 6.153 15.391 1.00 93.44 117 VAL A CA 1
ATOM 888 C C . VAL A 1 117 ? -20.020 5.503 15.754 1.00 93.44 117 VAL A C 1
ATOM 890 O O . VAL A 1 117 ? -20.475 5.647 16.889 1.00 93.44 117 VAL A O 1
ATOM 893 N N . ASN A 1 118 ? -20.614 4.716 14.854 1.00 91.06 118 ASN A N 1
ATOM 894 C CA . ASN A 1 118 ? -21.857 3.993 15.141 1.00 91.06 118 ASN A CA 1
ATOM 895 C C . ASN A 1 118 ? -21.700 3.005 16.312 1.00 91.06 118 ASN A C 1
ATOM 897 O O . ASN A 1 118 ? -22.584 2.907 17.169 1.00 91.06 118 ASN A O 1
ATOM 901 N N . VAL A 1 119 ? -20.569 2.296 16.391 1.00 93.31 119 VAL A N 1
ATOM 902 C CA . VAL A 1 119 ? -20.260 1.390 17.513 1.00 93.31 119 VAL A CA 1
ATOM 903 C C . VAL A 1 119 ? -20.075 2.167 18.819 1.00 93.31 119 VAL A C 1
ATOM 905 O O . VAL A 1 119 ? -20.574 1.744 19.868 1.00 93.31 119 VAL A O 1
ATOM 908 N N . MET A 1 120 ? -19.403 3.318 18.775 1.00 90.88 120 MET A N 1
ATOM 909 C CA . MET A 1 120 ? -19.227 4.189 19.941 1.00 90.88 120 MET A CA 1
ATOM 910 C C . MET A 1 120 ? -20.565 4.743 20.443 1.00 90.88 120 MET A C 1
ATOM 912 O O . MET A 1 120 ? -20.815 4.728 21.650 1.00 90.88 120 MET A O 1
ATOM 916 N N . GLU A 1 121 ? -21.455 5.168 19.544 1.00 93.31 121 GLU A N 1
ATOM 917 C CA . GLU A 1 121 ? -22.809 5.597 19.904 1.00 93.31 121 GLU A CA 1
ATOM 918 C C . GLU A 1 121 ? -23.606 4.471 20.566 1.00 93.31 121 GLU A C 1
ATOM 920 O O . GLU A 1 121 ? -24.234 4.682 21.607 1.00 93.31 121 GLU A O 1
ATOM 925 N N . ALA A 1 122 ? -23.575 3.264 19.993 1.00 93.81 122 ALA A N 1
ATOM 926 C CA . ALA A 1 122 ? -24.255 2.108 20.566 1.00 93.81 122 ALA A CA 1
ATOM 927 C C . ALA A 1 122 ? -23.716 1.781 21.970 1.00 93.81 122 ALA A C 1
ATOM 929 O O . ALA A 1 122 ? -24.496 1.589 22.904 1.00 93.81 122 ALA A O 1
ATOM 930 N N . SER A 1 123 ? -22.392 1.808 22.140 1.00 93.25 123 SER A N 1
ATOM 931 C CA . SER A 1 123 ? -21.723 1.578 23.425 1.00 93.25 123 SER A CA 1
ATOM 932 C C . SER A 1 123 ? -22.100 2.639 24.462 1.00 93.25 123 SER A C 1
ATOM 934 O O . SER A 1 123 ? -22.419 2.305 25.601 1.00 93.25 123 SER A O 1
ATOM 936 N N . SER A 1 124 ? -22.151 3.914 24.067 1.00 94.50 124 SER A N 1
ATOM 937 C CA . SER A 1 124 ? -22.590 5.013 24.935 1.00 94.50 124 SER A CA 1
ATOM 938 C C . SER A 1 124 ? -24.036 4.830 25.409 1.00 94.50 124 SER A C 1
ATOM 940 O O . SER A 1 124 ? -24.329 5.017 26.591 1.00 94.50 124 SER A O 1
ATOM 942 N N . ARG A 1 125 ? -24.942 4.387 24.526 1.00 94.38 125 ARG A N 1
ATOM 943 C CA . ARG A 1 125 ? -26.336 4.085 24.897 1.00 94.38 125 ARG A CA 1
ATOM 944 C C . ARG A 1 125 ? -26.426 2.924 25.888 1.00 94.38 125 ARG A C 1
ATOM 946 O O . ARG A 1 125 ? -27.195 3.023 26.842 1.00 94.38 125 ARG A O 1
ATOM 953 N N . VAL A 1 126 ? -25.634 1.864 25.699 1.00 95.00 126 VAL A N 1
ATOM 954 C CA . VAL A 1 126 ? -25.561 0.727 26.636 1.00 95.00 126 VAL A CA 1
ATOM 955 C C . VAL A 1 126 ? -25.054 1.184 28.003 1.00 95.00 126 VAL A C 1
ATOM 957 O O . VAL A 1 126 ? -25.701 0.910 29.011 1.00 95.00 126 VAL A O 1
ATOM 960 N N . LEU A 1 127 ? -23.955 1.943 28.041 1.00 90.50 127 LEU A N 1
ATOM 961 C CA . LEU A 1 127 ? -23.401 2.489 29.282 1.00 90.50 127 LEU A CA 1
ATOM 962 C C . LEU A 1 127 ? -24.394 3.419 29.989 1.00 90.50 127 LEU A C 1
ATOM 964 O O . LEU A 1 127 ? -24.559 3.329 31.200 1.00 90.50 127 LEU A O 1
ATOM 968 N N . SER A 1 128 ? -25.105 4.273 29.247 1.00 89.75 128 SER A N 1
ATOM 969 C CA . SER A 1 128 ? -26.149 5.136 29.812 1.00 89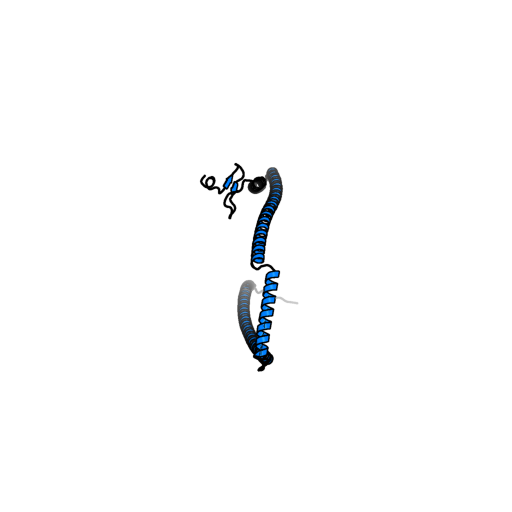.75 128 SER A CA 1
ATOM 970 C C . SER A 1 128 ? -27.313 4.329 30.396 1.00 89.75 128 SER A C 1
ATOM 972 O O . SER A 1 128 ? -27.821 4.678 31.459 1.00 89.75 128 SER A O 1
ATOM 974 N N . GLY A 1 129 ? -27.725 3.247 29.727 1.00 91.19 129 GLY A N 1
ATOM 975 C CA . GLY A 1 129 ? -28.746 2.326 30.227 1.00 91.19 129 GLY A CA 1
ATOM 976 C C . GLY A 1 129 ? -28.326 1.655 31.533 1.00 91.19 129 GLY A C 1
ATOM 977 O O . GLY A 1 129 ? -29.064 1.732 32.512 1.00 91.19 129 GLY A O 1
ATOM 978 N N . LEU A 1 130 ? -27.114 1.095 31.574 1.00 87.38 130 LEU A N 1
ATOM 979 C CA . LEU A 1 130 ? -26.563 0.471 32.778 1.00 87.38 130 LEU A CA 1
ATOM 980 C C . LEU A 1 130 ? -26.424 1.482 33.924 1.00 87.38 130 LEU A C 1
ATOM 982 O O . LEU A 1 130 ? -26.816 1.197 35.049 1.00 87.38 130 LEU A O 1
ATOM 986 N N . ASN A 1 131 ? -25.943 2.694 33.638 1.00 83.25 131 ASN A N 1
ATOM 987 C CA . ASN A 1 131 ? -25.821 3.746 34.645 1.00 83.25 131 ASN A CA 1
ATOM 988 C C . ASN A 1 131 ? -27.186 4.148 35.232 1.00 83.25 131 ASN A C 1
ATOM 990 O O . ASN A 1 131 ? -27.290 4.419 36.424 1.00 83.25 131 ASN A O 1
ATOM 994 N N . LYS A 1 132 ? -28.250 4.155 34.416 1.00 86.81 132 LYS A N 1
ATOM 995 C CA . LYS A 1 132 ? -29.624 4.382 34.896 1.00 86.81 132 LYS A CA 1
ATOM 996 C C . LYS A 1 132 ? -30.143 3.225 35.749 1.00 86.81 132 LYS A C 1
ATOM 998 O O . LYS A 1 132 ? -30.839 3.483 36.723 1.00 86.81 132 LYS A O 1
ATOM 1003 N N . GLU A 1 133 ? -29.819 1.980 35.402 1.00 84.31 133 GLU A N 1
ATOM 1004 C CA . GLU A 1 133 ? -30.236 0.788 36.156 1.00 84.31 133 GLU A CA 1
ATOM 1005 C C . GLU A 1 133 ? -29.562 0.707 37.533 1.00 84.31 133 GLU A C 1
ATOM 1007 O O . GLU A 1 133 ? -30.219 0.409 38.528 1.00 84.31 133 GLU A O 1
ATOM 1012 N N . VAL A 1 134 ? -28.279 1.073 37.612 1.00 80.88 134 VAL A N 1
ATOM 1013 C CA . VAL A 1 134 ? -27.537 1.203 38.881 1.00 80.88 134 VAL A CA 1
ATOM 1014 C C . VAL A 1 134 ? -28.023 2.412 39.705 1.00 80.88 134 VAL A C 1
ATOM 1016 O O . VAL A 1 134 ? -27.787 2.478 40.908 1.00 80.88 134 VAL A O 1
ATOM 1019 N N . GLY A 1 135 ? -28.789 3.321 39.090 1.00 77.94 135 GLY A N 1
ATOM 1020 C CA . GLY A 1 135 ? -29.417 4.482 39.726 1.00 77.94 135 GLY A CA 1
ATOM 1021 C C . GLY A 1 135 ? -28.552 5.740 39.770 1.00 77.94 135 GLY A C 1
ATOM 1022 O O . GLY A 1 135 ? -28.858 6.653 40.531 1.00 77.94 135 GLY A O 1
ATOM 1023 N N . GLY A 1 136 ? -27.512 5.810 38.935 1.00 80.88 136 GLY A N 1
ATOM 1024 C CA . GLY A 1 136 ? -26.601 6.949 38.865 1.00 80.88 136 GLY A CA 1
ATOM 1025 C C . GLY A 1 136 ? -25.698 7.081 40.090 1.00 80.88 136 GLY A C 1
ATOM 1026 O O . GLY A 1 136 ? -25.605 6.174 40.913 1.00 80.88 136 GLY A O 1
ATOM 1027 N N . VAL A 1 137 ? -25.014 8.221 40.188 1.00 78.44 137 VAL A N 1
ATOM 1028 C CA . VAL A 1 137 ? -24.132 8.518 41.327 1.00 78.44 137 VAL A CA 1
ATOM 1029 C C . VAL A 1 137 ? -24.963 8.697 42.595 1.00 78.44 137 VAL A C 1
ATOM 1031 O O . VAL A 1 137 ? -24.580 8.176 43.631 1.00 78.44 137 VAL A O 1
ATOM 1034 N N . GLU A 1 138 ? -26.148 9.306 42.497 1.00 79.19 138 GLU A N 1
ATOM 1035 C CA . GLU A 1 138 ? -27.027 9.547 43.643 1.00 79.19 138 GLU A CA 1
ATOM 1036 C C . GLU A 1 138 ? -27.436 8.255 44.367 1.00 79.19 138 GLU A C 1
ATOM 1038 O O . GLU A 1 138 ? -27.321 8.178 45.584 1.00 79.19 138 GLU A O 1
ATOM 1043 N N . ARG A 1 139 ? -27.849 7.198 43.648 1.00 82.38 139 ARG A N 1
ATOM 1044 C CA . ARG A 1 139 ? -28.204 5.925 44.304 1.00 82.38 139 ARG A CA 1
ATOM 1045 C C . ARG A 1 139 ? -26.986 5.217 44.894 1.00 82.38 139 ARG A C 1
ATOM 1047 O O . ARG A 1 139 ? -27.127 4.483 45.868 1.00 82.38 139 ARG A O 1
ATOM 1054 N N . VAL A 1 140 ? -25.810 5.389 44.293 1.00 84.06 140 VAL A N 1
ATOM 1055 C CA . VAL A 1 140 ? -24.567 4.835 44.840 1.00 84.06 140 VAL A CA 1
ATOM 1056 C C . VAL A 1 140 ? -24.188 5.571 46.123 1.00 84.06 140 VAL A C 1
ATOM 1058 O O . VAL A 1 140 ? -23.880 4.900 47.104 1.00 84.06 140 VAL A O 1
ATOM 1061 N N . ASP A 1 141 ? -24.285 6.901 46.148 1.00 82.00 141 ASP A N 1
ATOM 1062 C CA . ASP A 1 141 ? -24.070 7.717 47.348 1.00 82.00 141 ASP A CA 1
ATOM 1063 C C . ASP A 1 141 ? -25.055 7.323 48.460 1.00 82.00 141 ASP A C 1
ATOM 1065 O O . ASP A 1 141 ? -24.619 7.015 49.567 1.00 82.00 141 ASP A O 1
ATOM 1069 N N . ASP A 1 142 ? -26.350 7.180 48.150 1.00 86.31 142 ASP A N 1
ATOM 1070 C CA . ASP A 1 142 ? -27.369 6.732 49.112 1.00 86.31 142 ASP A CA 1
ATOM 1071 C C . ASP A 1 142 ? -27.046 5.348 49.707 1.00 86.31 142 ASP A C 1
ATOM 1073 O O . ASP A 1 142 ? -27.206 5.113 50.907 1.00 86.31 142 ASP A O 1
ATOM 1077 N N . VAL A 1 143 ? -26.589 4.404 48.875 1.00 86.50 143 VAL A N 1
ATOM 1078 C CA . VAL A 1 143 ? -26.223 3.049 49.320 1.00 86.50 143 VAL A CA 1
ATOM 1079 C C . VAL A 1 143 ? -24.944 3.067 50.160 1.00 86.50 143 VAL A C 1
ATOM 1081 O O . VAL A 1 143 ? -24.856 2.329 51.142 1.00 86.50 143 VAL A O 1
ATOM 1084 N N . VAL A 1 144 ? -23.958 3.896 49.809 1.00 87.12 144 VAL A N 1
ATOM 1085 C CA . VAL A 1 144 ? -22.719 4.060 50.586 1.00 87.12 144 VAL A CA 1
ATOM 1086 C C . VAL A 1 144 ? -23.008 4.709 51.938 1.00 87.12 144 VAL A C 1
ATOM 1088 O O . VAL A 1 144 ? -22.464 4.260 52.949 1.00 87.12 144 VAL A O 1
ATOM 1091 N N . ASP A 1 145 ? -23.882 5.710 51.983 1.00 89.00 145 ASP A N 1
ATOM 1092 C CA . ASP A 1 145 ? -24.287 6.366 53.224 1.00 89.00 145 ASP A CA 1
ATOM 1093 C C . ASP A 1 145 ? -25.101 5.419 54.117 1.00 89.00 145 ASP A C 1
ATOM 1095 O O . ASP A 1 145 ? -24.788 5.287 55.301 1.00 89.00 145 ASP A O 1
ATOM 1099 N N . GLN A 1 146 ? -26.047 4.653 53.556 1.00 86.12 146 GLN A N 1
ATOM 1100 C CA . GLN A 1 146 ? -26.736 3.591 54.302 1.00 86.12 146 GLN A CA 1
ATOM 1101 C C . GLN A 1 146 ? -25.766 2.535 54.835 1.00 86.12 146 GLN A C 1
ATOM 1103 O O . GLN A 1 146 ? -25.905 2.087 55.973 1.00 86.12 146 GLN A O 1
ATOM 1108 N N . LEU A 1 147 ? -24.773 2.133 54.040 1.00 85.94 147 LEU A N 1
ATOM 1109 C CA . LEU A 1 147 ? -23.769 1.168 54.472 1.00 85.94 147 LEU A CA 1
ATOM 1110 C C . LEU A 1 147 ? -22.927 1.720 55.629 1.00 85.94 147 LEU A C 1
ATOM 1112 O O . LEU A 1 147 ? -22.710 1.007 56.606 1.00 85.94 147 LEU A O 1
ATOM 1116 N N . ARG A 1 148 ? -22.496 2.985 55.558 1.00 86.50 148 ARG A N 1
ATOM 1117 C CA . ARG A 1 148 ? -21.767 3.658 56.646 1.00 86.50 148 ARG A CA 1
ATOM 1118 C C . ARG A 1 148 ? -22.596 3.751 57.919 1.00 86.50 148 ARG A C 1
ATOM 1120 O O . ARG A 1 148 ? -22.067 3.501 58.997 1.00 86.50 148 ARG A O 1
ATOM 1127 N N . GLU A 1 149 ? -23.880 4.072 57.807 1.00 87.75 149 GLU A N 1
ATOM 1128 C CA . GLU A 1 149 ? -24.770 4.133 58.965 1.00 87.75 149 GLU A CA 1
ATOM 1129 C C . GLU A 1 149 ? -24.967 2.747 59.598 1.00 87.75 149 GLU A C 1
ATOM 1131 O O . GLU A 1 149 ? -24.887 2.609 60.817 1.00 87.75 149 GLU A O 1
ATOM 1136 N N . GLN A 1 150 ? -25.127 1.694 58.791 1.00 82.44 150 GLN A N 1
ATOM 1137 C CA . GLN A 1 150 ? -25.201 0.317 59.293 1.00 82.44 150 GLN A CA 1
ATOM 1138 C C . GLN A 1 150 ? -23.882 -0.152 59.922 1.00 82.44 150 GLN A C 1
ATOM 1140 O O . GLN A 1 150 ? -23.908 -0.802 60.964 1.00 82.44 150 GLN A O 1
ATOM 1145 N N . MET A 1 151 ? -22.733 0.206 59.345 1.00 78.62 151 MET A N 1
ATOM 1146 C CA . MET A 1 151 ? -21.426 -0.066 59.952 1.00 78.62 151 MET A CA 1
ATOM 1147 C C . MET A 1 151 ? -21.276 0.658 61.291 1.00 78.62 151 MET A C 1
ATOM 1149 O O . MET A 1 151 ? -20.894 0.028 62.267 1.00 78.62 151 MET A O 1
ATOM 1153 N N . SER A 1 152 ? -21.679 1.929 61.376 1.00 79.31 152 SER A N 1
ATOM 1154 C CA . SER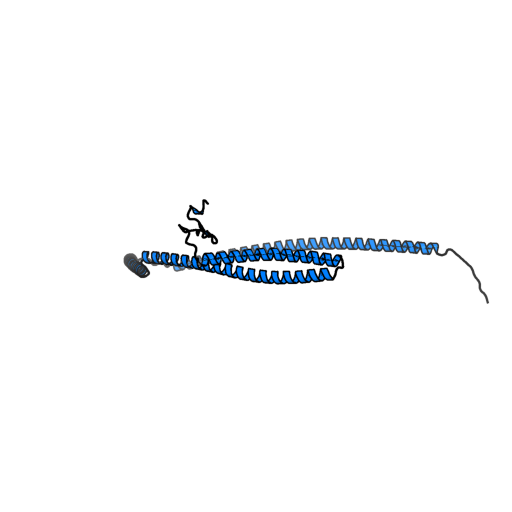 A 1 152 ? -21.673 2.674 62.638 1.00 79.31 152 SER A CA 1
ATOM 1155 C C . SER A 1 152 ? -22.569 2.027 63.697 1.00 79.31 152 SER A C 1
ATOM 1157 O O . SER A 1 152 ? -22.201 2.020 64.865 1.00 79.31 152 SER A O 1
ATOM 1159 N N . GLN A 1 153 ? -23.721 1.464 63.316 1.00 75.31 153 GLN A N 1
ATOM 1160 C CA . GLN A 1 153 ? -24.587 0.720 64.240 1.00 75.31 153 GLN A CA 1
ATOM 1161 C C . GLN A 1 153 ? -23.936 -0.588 64.708 1.00 75.31 153 GLN A C 1
ATOM 1163 O O . GLN A 1 153 ? -24.051 -0.950 65.877 1.00 75.31 153 GLN A O 1
ATOM 1168 N N . VAL A 1 154 ? -23.233 -1.298 63.821 1.00 72.44 154 VAL A N 1
ATOM 1169 C CA . VAL A 1 154 ? -22.474 -2.507 64.182 1.00 72.44 154 VAL A CA 1
ATOM 1170 C C . VAL A 1 154 ? -21.291 -2.167 65.088 1.00 72.44 154 VAL A C 1
ATOM 1172 O O . VAL A 1 154 ? -21.067 -2.891 66.051 1.00 72.44 154 VAL A O 1
ATOM 1175 N N . ASP A 1 155 ? -20.587 -1.063 64.846 1.00 69.56 155 ASP A N 1
ATOM 1176 C CA . ASP A 1 155 ? -19.499 -0.576 65.701 1.00 69.56 155 ASP A CA 1
ATOM 1177 C C . ASP A 1 155 ? -20.020 -0.081 67.056 1.00 69.56 155 ASP A C 1
ATOM 1179 O O . ASP A 1 155 ? -19.367 -0.272 68.077 1.00 69.56 155 ASP A O 1
ATOM 1183 N N . GLU A 1 156 ? -21.218 0.503 67.112 1.00 62.28 156 GLU A N 1
ATOM 1184 C CA . GLU A 1 156 ? -21.871 0.886 68.366 1.00 62.28 156 GLU A CA 1
ATOM 1185 C C . GLU A 1 156 ? -22.300 -0.353 69.172 1.00 62.28 156 GLU A C 1
ATOM 1187 O O . GLU A 1 156 ? -22.088 -0.410 70.384 1.00 62.28 156 GLU A O 1
ATOM 1192 N N . VAL A 1 157 ? -22.789 -1.408 68.507 1.00 57.50 157 VAL A N 1
ATOM 1193 C CA . VAL A 1 157 ? -23.020 -2.727 69.128 1.00 57.50 157 VAL A CA 1
ATOM 1194 C C . VAL A 1 157 ? -21.695 -3.385 69.537 1.00 57.50 157 VAL A C 1
ATOM 1196 O O . VAL A 1 157 ? -21.609 -3.990 70.607 1.00 57.50 157 VAL A O 1
ATOM 1199 N N . GLY A 1 158 ? -20.645 -3.221 68.732 1.00 55.12 158 GLY A N 1
ATOM 1200 C CA . GLY A 1 158 ? -19.282 -3.671 68.998 1.00 55.12 158 GLY A CA 1
ATOM 1201 C C . GLY A 1 158 ? -18.656 -2.968 70.201 1.00 55.12 158 GLY A C 1
ATOM 1202 O O . GLY A 1 158 ? -18.040 -3.636 71.022 1.00 55.12 158 GLY A O 1
ATOM 1203 N N . ASN A 1 159 ? -18.892 -1.670 70.392 1.00 54.25 159 ASN A N 1
ATOM 1204 C CA . ASN A 1 159 ? -18.456 -0.901 71.562 1.00 54.25 159 ASN A CA 1
ATOM 1205 C C . ASN A 1 159 ? -19.248 -1.242 72.833 1.00 54.25 159 ASN A C 1
ATOM 1207 O O . ASN A 1 159 ? -18.744 -1.041 73.934 1.00 54.25 159 ASN A O 1
ATOM 1211 N N . VAL A 1 160 ? -20.458 -1.796 72.705 1.00 51.88 160 VAL A N 1
ATOM 1212 C CA . VAL A 1 160 ? -21.219 -2.350 73.841 1.00 51.88 160 VAL A CA 1
ATOM 1213 C C . VAL A 1 160 ? -20.793 -3.793 74.168 1.00 51.88 160 VAL A C 1
ATOM 1215 O O . VAL A 1 160 ? -20.945 -4.229 75.307 1.00 51.88 160 VAL A O 1
ATOM 1218 N N . ILE A 1 161 ? -20.225 -4.535 73.208 1.00 48.19 161 ILE A N 1
ATOM 1219 C CA . ILE A 1 161 ? -19.774 -5.932 73.383 1.00 48.19 161 ILE A CA 1
ATOM 1220 C C . ILE A 1 161 ? -18.258 -6.066 73.612 1.00 48.19 161 ILE A C 1
ATOM 1222 O O . ILE A 1 161 ? -17.810 -7.086 74.131 1.00 48.19 161 ILE A O 1
ATOM 1226 N N . THR A 1 162 ? -17.469 -5.038 73.308 1.00 46.44 162 THR A N 1
ATOM 1227 C CA . THR A 1 162 ? -16.001 -5.113 73.306 1.00 46.44 162 THR A CA 1
ATOM 1228 C C . THR A 1 162 ? -15.381 -4.049 74.206 1.00 46.44 162 THR A C 1
ATOM 1230 O O . THR A 1 162 ? -14.433 -3.362 73.843 1.00 46.44 162 THR A O 1
ATOM 1233 N N . GLU A 1 163 ? -15.834 -3.992 75.456 1.00 47.94 163 GLU A N 1
ATOM 1234 C CA . GLU A 1 163 ? -14.888 -3.803 76.558 1.00 47.94 163 GLU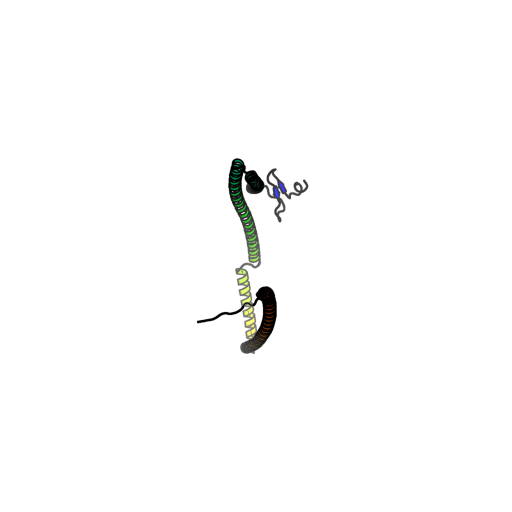 A CA 1
ATOM 1235 C C . GLU A 1 163 ? -14.188 -5.152 76.793 1.00 47.94 163 GLU A C 1
ATOM 1237 O O . GLU A 1 163 ? -14.513 -5.836 77.747 1.00 47.94 163 GLU A O 1
ATOM 1242 N N . VAL A 1 164 ? -13.324 -5.586 75.861 1.00 49.91 164 VAL A N 1
ATOM 1243 C CA . VAL A 1 164 ? -12.203 -6.540 76.031 1.00 49.91 164 VAL A CA 1
ATOM 1244 C C . VAL A 1 164 ? -11.528 -6.732 74.665 1.00 49.91 164 VAL A C 1
ATOM 1246 O O . VAL A 1 164 ? -12.091 -7.349 73.769 1.00 49.91 164 VAL A O 1
ATOM 1249 N N . GLY A 1 165 ? -10.269 -6.297 74.559 1.00 45.31 165 GLY A N 1
ATOM 1250 C CA . GLY A 1 165 ? -9.299 -6.912 73.647 1.00 45.31 165 GLY A CA 1
ATOM 1251 C C . GLY A 1 165 ? -8.917 -6.115 72.403 1.00 45.31 165 GLY A C 1
ATOM 1252 O O . GLY A 1 165 ? -9.200 -6.540 71.290 1.00 45.31 165 GLY A O 1
ATOM 1253 N N . GLN A 1 166 ? -8.166 -5.025 72.578 1.00 47.84 166 GLN A N 1
ATOM 1254 C CA . GLN A 1 166 ? -7.246 -4.577 71.530 1.00 47.84 166 GLN A CA 1
ATOM 1255 C C . GLN A 1 166 ? -6.018 -5.500 71.529 1.00 47.84 166 GLN A C 1
ATOM 1257 O O . GLN A 1 166 ? -5.287 -5.551 72.519 1.00 47.84 166 GLN A O 1
ATOM 1262 N N . ALA A 1 167 ? -5.781 -6.202 70.425 1.00 47.56 167 ALA A N 1
ATOM 1263 C CA . ALA A 1 167 ? -4.473 -6.751 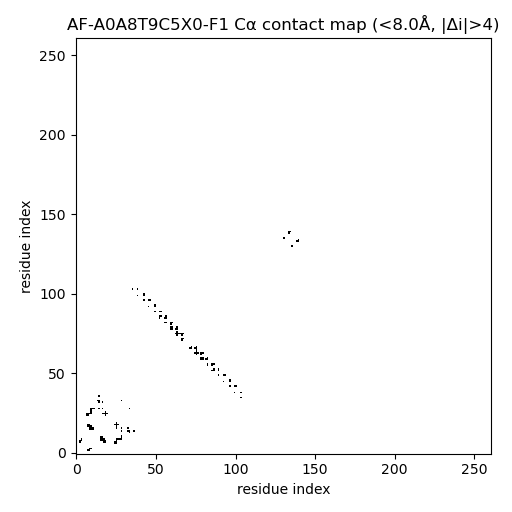70.084 1.00 47.56 167 ALA A CA 1
ATOM 1264 C C . ALA A 1 167 ? -4.067 -6.150 68.733 1.00 47.56 167 ALA A C 1
ATOM 1266 O O . ALA A 1 167 ? -4.840 -6.184 67.780 1.00 47.56 167 ALA A O 1
ATOM 1267 N N . ASN A 1 168 ? -2.894 -5.519 68.695 1.00 51.66 168 ASN A N 1
ATOM 1268 C CA . ASN A 1 168 ? -2.377 -4.800 67.535 1.00 51.66 168 ASN A CA 1
ATOM 1269 C C . ASN A 1 168 ? -1.760 -5.790 66.531 1.00 51.66 168 ASN A C 1
ATOM 1271 O O . ASN A 1 168 ? -0.726 -6.382 66.826 1.00 51.66 168 ASN A O 1
ATOM 1275 N N . ASP A 1 169 ? -2.356 -5.911 65.342 1.00 54.09 169 ASP A N 1
ATOM 1276 C CA . ASP A 1 169 ? -1.874 -6.710 64.194 1.00 54.09 169 ASP A CA 1
ATOM 1277 C C . ASP A 1 169 ? -0.590 -6.158 63.533 1.00 54.09 169 ASP A C 1
ATOM 1279 O O . ASP A 1 169 ? -0.012 -6.779 62.648 1.00 54.09 169 ASP A O 1
ATOM 1283 N N . THR A 1 170 ? -0.103 -4.991 63.957 1.00 56.12 170 THR A N 1
ATOM 1284 C CA . THR A 1 170 ? 0.987 -4.276 63.273 1.00 56.12 170 THR A CA 1
ATOM 1285 C C . THR A 1 170 ? 2.375 -4.898 63.451 1.00 56.12 170 THR A C 1
ATOM 1287 O O . THR A 1 170 ? 3.247 -4.645 62.636 1.00 56.12 170 THR A O 1
ATOM 1290 N N . GLU A 1 171 ? 2.611 -5.696 64.496 1.00 55.16 171 GLU A N 1
ATOM 1291 C CA . GLU A 1 171 ? 3.936 -6.303 64.745 1.00 55.16 171 GLU A CA 1
ATOM 1292 C C . GLU A 1 171 ? 4.163 -7.581 63.914 1.00 55.16 171 GLU A C 1
ATOM 1294 O O . GLU A 1 171 ? 5.295 -7.912 63.570 1.00 55.16 171 GLU A O 1
ATOM 1299 N N . VAL A 1 172 ? 3.082 -8.274 63.538 1.00 56.19 172 VAL A N 1
ATOM 1300 C CA . VAL A 1 172 ? 3.131 -9.541 62.789 1.00 56.19 172 VAL A CA 1
ATOM 1301 C C . VAL A 1 172 ? 3.386 -9.306 61.295 1.00 56.19 172 VAL A C 1
ATOM 1303 O O . VAL A 1 172 ? 4.110 -10.082 60.669 1.00 56.19 172 VAL A O 1
ATOM 1306 N N . ASP A 1 173 ? 2.853 -8.219 60.733 1.00 59.06 173 ASP A N 1
ATOM 1307 C CA . ASP A 1 173 ? 3.076 -7.852 59.328 1.00 59.06 173 ASP A CA 1
ATOM 1308 C C . ASP A 1 173 ? 4.532 -7.423 59.061 1.00 59.06 173 ASP A C 1
ATOM 1310 O O . ASP A 1 173 ? 5.114 -7.809 58.044 1.00 59.06 173 ASP A O 1
ATOM 1314 N N . ASP A 1 174 ? 5.162 -6.708 60.000 1.00 67.06 174 ASP A N 1
ATOM 1315 C CA . ASP A 1 174 ? 6.560 -6.271 59.878 1.00 67.06 174 ASP A CA 1
ATOM 1316 C C . ASP A 1 174 ? 7.546 -7.461 59.910 1.00 67.06 174 ASP A C 1
ATOM 1318 O O . ASP A 1 174 ? 8.547 -7.478 59.182 1.00 67.06 174 ASP A O 1
ATOM 1322 N N . GLU A 1 175 ? 7.265 -8.489 60.721 1.00 64.75 175 GLU A N 1
ATOM 1323 C CA . GLU A 1 175 ? 8.093 -9.700 60.812 1.00 64.75 175 GLU A CA 1
ATOM 1324 C C . GLU A 1 175 ? 7.925 -10.613 59.583 1.00 64.75 175 GLU A C 1
ATOM 1326 O O . GLU A 1 175 ? 8.901 -11.202 59.097 1.00 64.75 175 GLU A O 1
ATOM 1331 N N . LEU A 1 176 ? 6.715 -10.676 59.015 1.00 65.88 176 LEU A N 1
ATOM 1332 C CA . LEU A 1 176 ? 6.443 -11.414 57.781 1.00 65.88 176 LEU A CA 1
ATOM 1333 C C . LEU A 1 176 ? 7.154 -10.780 56.575 1.00 65.88 176 LEU A C 1
ATOM 1335 O O . LEU A 1 176 ? 7.809 -11.485 55.800 1.00 65.88 176 LEU A O 1
ATOM 1339 N N . GLU A 1 177 ? 7.112 -9.451 56.448 1.00 75.12 177 GLU A N 1
ATOM 1340 C CA . GLU A 1 177 ? 7.761 -8.741 55.342 1.00 75.12 177 GLU A CA 1
ATOM 1341 C C . GLU A 1 177 ? 9.302 -8.835 55.409 1.00 75.12 177 GLU A C 1
ATOM 1343 O O . GLU A 1 177 ? 9.993 -8.866 54.381 1.00 75.12 177 GLU A O 1
ATOM 1348 N N . ALA A 1 178 ? 9.871 -8.929 56.617 1.00 73.75 178 ALA A N 1
ATOM 1349 C CA . ALA A 1 178 ? 11.302 -9.151 56.813 1.00 73.75 178 ALA A CA 1
ATOM 1350 C C . ALA A 1 178 ? 11.758 -10.538 56.318 1.00 73.75 178 ALA A C 1
ATOM 1352 O O . ALA A 1 178 ? 12.774 -10.629 55.619 1.00 73.75 178 ALA A O 1
ATOM 1353 N N . MET A 1 179 ? 10.995 -11.598 56.613 1.00 67.75 179 MET A N 1
ATOM 1354 C CA . MET A 1 179 ? 11.315 -12.964 56.172 1.00 67.75 179 MET A CA 1
ATOM 1355 C C . MET A 1 179 ? 11.216 -13.138 54.651 1.00 67.75 179 MET A C 1
ATOM 1357 O O . MET A 1 179 ? 12.075 -13.783 54.042 1.00 67.75 179 MET A O 1
ATOM 1361 N N . GLU A 1 180 ? 10.210 -12.538 54.008 1.00 69.75 180 GLU A N 1
ATOM 1362 C CA . GLU A 1 180 ? 10.048 -12.626 52.550 1.00 69.75 180 GLU A CA 1
ATOM 1363 C C . GLU A 1 180 ? 11.195 -11.941 51.790 1.00 69.75 180 GLU A C 1
ATOM 1365 O O . GLU A 1 180 ? 11.641 -12.420 50.737 1.00 69.75 180 GLU A O 1
ATOM 1370 N N . ARG A 1 181 ? 11.719 -10.838 52.338 1.00 76.12 181 ARG A N 1
ATOM 1371 C CA . ARG A 1 181 ? 12.847 -10.100 51.758 1.00 76.12 181 ARG A CA 1
ATOM 1372 C C . ARG A 1 181 ? 14.136 -10.928 51.777 1.00 76.12 181 ARG A C 1
ATOM 1374 O O . ARG A 1 181 ? 14.820 -10.997 50.754 1.00 76.12 181 ARG A O 1
ATOM 1381 N N . GLU A 1 182 ? 14.429 -11.602 52.889 1.00 77.19 182 GLU A N 1
ATOM 1382 C CA . GLU A 1 182 ? 15.639 -12.421 53.045 1.00 77.19 182 GLU A CA 1
ATOM 1383 C C . GLU A 1 182 ? 15.643 -13.641 52.101 1.00 77.19 182 GLU A C 1
ATOM 1385 O O . GLU A 1 182 ? 16.660 -13.956 51.472 1.00 77.19 182 GLU A O 1
ATOM 1390 N N . GLU A 1 183 ? 14.499 -14.315 51.940 1.00 73.50 183 GLU A N 1
ATOM 1391 C CA . GLU A 1 183 ? 14.386 -15.468 51.036 1.00 73.50 183 GLU A CA 1
ATOM 1392 C C . GLU A 1 183 ? 14.511 -15.073 49.556 1.00 73.50 183 GLU A C 1
ATOM 1394 O O . GLU A 1 183 ? 15.156 -15.780 48.769 1.00 73.50 183 GLU A O 1
ATOM 1399 N N . ARG A 1 184 ? 13.972 -13.909 49.163 1.00 76.44 184 ARG A N 1
ATOM 1400 C CA . ARG A 1 184 ? 14.123 -13.397 47.793 1.00 76.44 184 ARG A CA 1
ATOM 1401 C C . ARG A 1 184 ? 15.591 -13.132 47.447 1.00 76.44 184 ARG A C 1
ATOM 1403 O O . ARG A 1 184 ? 16.052 -13.572 46.392 1.00 76.44 184 ARG A O 1
ATOM 1410 N N . GLU A 1 185 ? 16.341 -12.495 48.344 1.00 81.69 185 GLU A N 1
ATOM 1411 C CA . GLU A 1 185 ? 17.766 -12.193 48.143 1.00 81.69 185 GLU A CA 1
ATOM 1412 C C . GLU A 1 185 ? 18.625 -13.467 48.037 1.00 81.69 185 GLU A C 1
ATOM 1414 O O . GLU A 1 185 ? 19.502 -13.583 47.169 1.00 81.69 185 GLU A O 1
ATOM 1419 N N . LYS A 1 186 ? 18.344 -14.486 48.860 1.00 80.12 186 LYS A N 1
ATOM 1420 C CA . LYS A 1 186 ? 19.021 -15.794 48.774 1.00 80.12 186 LYS A CA 1
ATOM 1421 C C . LYS A 1 186 ? 18.754 -16.508 47.450 1.00 80.12 186 LYS A C 1
ATOM 1423 O O . LYS A 1 186 ? 19.649 -17.170 46.918 1.00 80.12 186 LYS A O 1
ATOM 1428 N N . ARG A 1 187 ? 17.540 -16.402 46.905 1.00 78.44 187 ARG A N 1
ATOM 1429 C CA . ARG A 1 187 ? 17.205 -17.015 45.612 1.00 78.44 187 ARG A CA 1
ATOM 1430 C C . ARG A 1 187 ? 17.915 -16.306 44.460 1.00 78.44 187 ARG A C 1
ATOM 1432 O O . ARG A 1 187 ? 18.548 -16.968 43.641 1.00 78.44 187 ARG A O 1
ATOM 1439 N N . GLU A 1 188 ? 17.883 -14.976 44.435 1.00 80.94 188 GLU A N 1
ATOM 1440 C CA . GLU A 1 188 ? 18.519 -14.173 43.381 1.00 80.94 188 GLU A CA 1
ATOM 1441 C C . GLU A 1 188 ? 20.044 -14.348 43.353 1.00 80.94 188 GLU A C 1
ATOM 1443 O O . GLU A 1 188 ? 20.646 -14.479 42.284 1.00 80.94 188 GLU A O 1
ATOM 1448 N N . THR A 1 189 ? 20.685 -14.425 44.523 1.00 79.75 189 THR A N 1
ATOM 1449 C CA . THR A 1 189 ? 22.132 -14.674 44.617 1.00 79.75 189 THR A CA 1
ATOM 1450 C C . THR A 1 189 ? 22.520 -16.055 44.090 1.00 79.75 189 THR A C 1
ATOM 1452 O O . THR A 1 189 ? 23.491 -16.160 43.337 1.00 79.75 189 THR A O 1
ATOM 1455 N N . LYS A 1 190 ? 21.749 -17.103 44.411 1.00 81.00 190 LYS A N 1
ATOM 1456 C CA . LYS A 1 190 ? 21.955 -18.455 43.861 1.00 81.00 190 LYS A CA 1
ATOM 1457 C C . LYS A 1 190 ? 21.768 -18.498 42.345 1.00 81.00 190 LYS A C 1
ATOM 1459 O O . LYS A 1 190 ? 22.585 -19.098 41.651 1.00 81.00 190 LYS A O 1
ATOM 1464 N N . GLU A 1 191 ? 20.731 -17.847 41.822 1.00 80.88 191 GLU A N 1
ATOM 1465 C CA . GLU A 1 191 ? 20.474 -17.799 40.378 1.00 80.88 191 GLU A CA 1
ATOM 1466 C C . GLU A 1 191 ? 21.565 -17.042 39.614 1.00 80.88 191 GLU A C 1
ATOM 1468 O O . GLU A 1 191 ? 21.988 -17.489 38.546 1.00 80.88 191 GLU A O 1
ATOM 1473 N N . ARG A 1 192 ? 22.068 -15.930 40.166 1.00 82.94 192 ARG A N 1
ATOM 1474 C CA . ARG A 1 192 ? 23.180 -15.176 39.572 1.00 82.94 192 ARG A CA 1
ATOM 1475 C C . ARG A 1 192 ? 24.452 -16.017 39.502 1.00 82.94 192 ARG A C 1
ATOM 1477 O O . ARG A 1 192 ? 25.062 -16.092 38.440 1.00 82.94 192 ARG A O 1
ATOM 1484 N N . LEU A 1 193 ? 24.814 -16.692 40.595 1.00 84.88 193 LEU A N 1
ATOM 1485 C CA . LEU A 1 193 ? 25.992 -17.566 40.630 1.00 84.88 193 LEU A CA 1
ATOM 1486 C C . LEU A 1 193 ? 25.875 -18.718 39.621 1.00 84.88 193 LEU A C 1
ATOM 1488 O O . LEU A 1 193 ? 26.831 -19.004 38.903 1.00 84.88 193 LEU A O 1
ATOM 1492 N N . ALA A 1 194 ? 24.691 -19.326 39.499 1.00 83.75 194 ALA A N 1
ATOM 1493 C CA . ALA A 1 194 ? 24.447 -20.386 38.523 1.00 83.75 194 ALA A CA 1
ATOM 1494 C C . ALA A 1 194 ? 24.567 -19.896 37.066 1.00 83.75 194 ALA A C 1
ATOM 1496 O O . ALA A 1 194 ? 25.088 -20.618 36.213 1.00 83.75 194 ALA A O 1
ATOM 1497 N N . ARG A 1 195 ? 24.115 -18.669 36.764 1.00 81.81 195 ARG A N 1
ATOM 1498 C CA . ARG A 1 195 ? 24.290 -18.061 35.431 1.00 81.81 195 ARG A CA 1
ATOM 1499 C C . ARG A 1 195 ? 25.756 -17.762 35.130 1.00 81.81 195 ARG A C 1
ATOM 1501 O O . ARG A 1 195 ? 26.222 -18.120 34.054 1.00 81.81 195 ARG A O 1
ATOM 1508 N N . GLU A 1 196 ? 26.488 -17.184 36.081 1.00 83.44 196 GLU A N 1
ATOM 1509 C CA . GLU A 1 196 ? 27.916 -16.887 35.915 1.00 83.44 196 GLU A CA 1
ATOM 1510 C C . GLU A 1 196 ? 28.757 -18.155 35.692 1.00 83.44 196 GLU A C 1
ATOM 1512 O O . GLU A 1 196 ? 29.681 -18.147 34.877 1.00 83.44 196 GLU A O 1
ATOM 1517 N N . GLU A 1 197 ? 28.453 -19.260 36.382 1.00 83.12 197 GLU A N 1
ATOM 1518 C CA . GLU A 1 197 ? 29.124 -20.541 36.130 1.00 83.12 197 GLU A CA 1
ATOM 1519 C C . GLU A 1 197 ? 28.804 -21.097 34.742 1.00 83.12 197 GLU A C 1
ATOM 1521 O O . GLU A 1 197 ? 29.712 -21.544 34.035 1.00 83.12 197 GLU A O 1
ATOM 1526 N N . LYS A 1 198 ? 27.538 -21.024 34.318 1.00 82.06 198 LYS A N 1
ATOM 1527 C CA . LYS A 1 198 ? 27.115 -21.489 32.994 1.00 82.06 198 LYS A CA 1
ATOM 1528 C C . LYS A 1 198 ? 27.791 -20.695 31.872 1.00 82.06 198 LYS A C 1
ATOM 1530 O O . LYS A 1 198 ? 28.338 -21.297 30.951 1.00 82.06 198 LYS A O 1
ATOM 1535 N N . GLU A 1 199 ? 27.831 -19.368 31.982 1.00 83.69 199 GLU A N 1
ATOM 1536 C CA . GLU A 1 199 ? 28.496 -18.493 31.006 1.00 83.69 199 GLU A CA 1
ATOM 1537 C C . GLU A 1 199 ? 30.005 -18.758 30.925 1.00 83.69 199 GLU A C 1
ATOM 1539 O O . GLU A 1 199 ? 30.573 -18.800 29.832 1.00 83.69 199 GLU A O 1
ATOM 1544 N N . LYS A 1 200 ? 30.674 -19.002 32.062 1.00 84.50 200 LYS A N 1
ATOM 1545 C CA . LYS A 1 200 ? 32.100 -19.374 32.074 1.00 84.50 200 LYS A CA 1
ATOM 1546 C C . LYS A 1 200 ? 32.352 -20.697 31.355 1.00 84.50 200 LYS A C 1
ATOM 1548 O O . LYS A 1 200 ? 33.351 -20.819 30.644 1.00 84.50 200 LYS A O 1
ATOM 1553 N N . LEU A 1 201 ? 31.463 -21.673 31.527 1.00 83.94 201 LEU A N 1
ATOM 1554 C CA . LEU A 1 201 ? 31.588 -22.997 30.920 1.00 83.94 201 LEU A CA 1
ATOM 1555 C C . LEU A 1 201 ? 31.357 -22.934 29.400 1.00 83.94 201 LEU A C 1
ATOM 1557 O O . LEU A 1 201 ? 32.165 -23.462 28.635 1.00 83.94 201 LEU A O 1
ATOM 1561 N N . GLU A 1 202 ? 30.341 -22.188 28.957 1.00 84.62 202 GLU A N 1
ATOM 1562 C CA . GLU A 1 202 ? 30.067 -21.927 27.536 1.00 84.62 202 GLU A CA 1
ATOM 1563 C C . GLU A 1 202 ? 31.200 -21.124 26.866 1.00 84.62 202 GLU A C 1
ATOM 1565 O O . GLU A 1 202 ? 31.628 -21.440 25.749 1.00 84.62 202 GLU A O 1
ATOM 1570 N N . ALA A 1 203 ? 31.763 -20.126 27.556 1.00 84.00 203 ALA A N 1
ATOM 1571 C CA . ALA A 1 203 ? 32.911 -19.366 27.066 1.00 84.00 203 ALA A CA 1
ATOM 1572 C C . ALA A 1 203 ? 34.176 -20.234 26.950 1.00 84.00 203 ALA A C 1
ATOM 1574 O O . ALA A 1 203 ? 34.931 -20.099 25.983 1.00 84.00 203 ALA A O 1
ATOM 1575 N N . ALA A 1 204 ? 34.410 -21.143 27.902 1.00 84.88 204 ALA A N 1
ATOM 1576 C CA . ALA A 1 204 ? 35.527 -22.085 27.854 1.00 84.88 204 ALA A CA 1
ATOM 1577 C C . ALA A 1 204 ? 35.381 -23.087 26.697 1.00 84.88 204 ALA A C 1
ATOM 1579 O O . ALA A 1 204 ? 36.350 -23.340 25.977 1.00 84.88 204 ALA A O 1
ATOM 1580 N N . GLU A 1 205 ? 34.173 -23.607 26.464 1.00 85.00 205 GLU A N 1
ATOM 1581 C CA . GLU A 1 205 ? 33.895 -24.492 25.330 1.00 85.00 205 GLU A CA 1
ATOM 1582 C C . GLU A 1 205 ? 34.082 -23.767 23.990 1.00 85.00 205 GLU A C 1
ATOM 1584 O O . GLU A 1 205 ? 34.732 -24.289 23.081 1.00 85.00 205 GLU A O 1
ATOM 1589 N N . THR A 1 206 ? 33.593 -22.529 23.885 1.00 82.19 206 THR A N 1
ATOM 1590 C CA . THR A 1 206 ? 33.740 -21.704 22.678 1.00 82.19 206 THR A CA 1
ATOM 1591 C C . THR A 1 206 ? 35.210 -21.406 22.384 1.00 82.19 206 THR A C 1
ATOM 1593 O O . THR A 1 206 ? 35.657 -21.577 21.249 1.00 82.19 206 THR A O 1
ATOM 1596 N N . ARG A 1 207 ? 36.004 -21.045 23.403 1.00 82.38 207 ARG A N 1
ATOM 1597 C CA . ARG A 1 207 ? 37.459 -20.854 23.259 1.00 82.38 207 ARG A CA 1
ATOM 1598 C C . ARG A 1 207 ? 38.162 -22.130 22.805 1.00 82.38 207 ARG A C 1
ATOM 1600 O O . ARG A 1 207 ? 39.035 -22.060 21.944 1.00 82.38 207 ARG A O 1
ATOM 1607 N N . ARG A 1 208 ? 37.767 -23.292 23.332 1.00 83.06 208 ARG A N 1
ATOM 1608 C CA . ARG A 1 208 ? 38.333 -24.584 22.923 1.00 83.06 208 ARG A CA 1
ATOM 1609 C C . ARG A 1 208 ? 38.009 -24.914 21.463 1.00 83.06 208 ARG A C 1
ATOM 1611 O O . ARG A 1 208 ? 38.891 -25.374 20.746 1.00 83.06 208 ARG A O 1
ATOM 1618 N N . ARG A 1 209 ? 36.777 -24.653 21.011 1.00 83.00 209 ARG A N 1
ATOM 1619 C CA . ARG A 1 209 ? 36.375 -24.850 19.606 1.00 83.00 209 ARG A CA 1
ATOM 1620 C C . ARG A 1 209 ? 37.126 -23.915 18.656 1.00 83.00 209 ARG A C 1
ATOM 1622 O O . ARG A 1 209 ? 37.571 -24.366 17.607 1.00 83.00 209 ARG A O 1
ATOM 1629 N N . LEU A 1 210 ? 37.310 -22.648 19.035 1.00 80.38 210 LEU A N 1
ATOM 1630 C CA . LEU A 1 210 ? 38.080 -21.681 18.244 1.00 80.38 210 LEU A CA 1
ATOM 1631 C C . LEU A 1 210 ? 39.559 -22.074 18.131 1.00 80.38 210 LEU A C 1
ATOM 1633 O O . LEU A 1 210 ? 40.104 -22.044 17.033 1.00 80.38 210 LEU A O 1
ATOM 1637 N N . ALA A 1 211 ? 40.184 -22.512 19.229 1.00 84.94 211 ALA A N 1
ATOM 1638 C CA . ALA A 1 211 ? 41.571 -22.980 19.209 1.00 84.94 211 ALA A CA 1
ATOM 1639 C C . ALA A 1 211 ? 41.763 -24.212 18.304 1.00 84.94 211 ALA A C 1
ATOM 1641 O O . ALA A 1 211 ? 42.738 -24.278 17.560 1.00 84.94 211 ALA A O 1
ATOM 1642 N N . ALA A 1 212 ? 40.812 -25.154 18.318 1.00 84.19 212 ALA A N 1
ATOM 1643 C CA . ALA A 1 212 ? 40.848 -26.326 17.441 1.00 84.19 212 ALA A CA 1
ATOM 1644 C C . ALA A 1 212 ? 40.704 -25.953 15.953 1.00 84.19 212 ALA A C 1
ATOM 1646 O O . ALA A 1 212 ? 41.372 -26.535 15.103 1.00 84.19 212 ALA A O 1
ATOM 1647 N N . LEU A 1 213 ? 39.857 -24.969 15.627 1.00 81.38 213 LEU A N 1
ATOM 1648 C CA . LEU A 1 213 ? 39.712 -24.470 14.255 1.00 81.38 213 LEU A CA 1
ATOM 1649 C C . LEU A 1 213 ? 40.988 -23.774 13.759 1.00 81.38 213 LEU A C 1
ATOM 1651 O O . LEU A 1 213 ? 41.399 -24.001 12.624 1.00 81.38 213 LEU A O 1
ATOM 1655 N N . GLU A 1 214 ? 41.636 -22.974 14.610 1.00 79.50 214 GLU A N 1
ATOM 1656 C CA . GLU A 1 214 ? 42.890 -22.289 14.271 1.00 79.50 214 GLU A CA 1
ATOM 1657 C C . GLU A 1 214 ? 44.045 -23.281 14.033 1.00 79.50 214 GLU A C 1
ATOM 1659 O O . GLU A 1 214 ? 44.886 -23.071 13.159 1.00 79.50 214 GLU A O 1
ATOM 1664 N N . GLU A 1 215 ? 44.088 -24.391 14.775 1.00 78.56 215 GLU A N 1
ATOM 1665 C CA . GLU A 1 215 ? 45.075 -25.458 14.568 1.00 78.56 215 GLU A CA 1
ATOM 1666 C C . GLU A 1 215 ? 44.893 -26.147 13.210 1.00 78.56 215 GLU A C 1
ATOM 1668 O O . GLU A 1 215 ? 45.858 -26.254 12.450 1.00 78.56 215 GLU A O 1
ATOM 1673 N N . VAL A 1 216 ? 43.653 -26.493 12.847 1.00 81.62 216 VAL A N 1
ATOM 1674 C CA . VAL A 1 216 ? 43.324 -27.055 11.525 1.00 81.62 216 VAL A CA 1
ATOM 1675 C C . VAL A 1 216 ? 43.691 -26.082 10.398 1.00 81.62 216 VAL A C 1
ATOM 1677 O O . VAL A 1 216 ? 44.220 -26.494 9.364 1.00 81.62 216 VAL A O 1
ATOM 1680 N N . GLU A 1 217 ? 43.461 -24.780 10.584 1.00 77.38 217 GLU A N 1
ATOM 1681 C CA . GLU A 1 217 ? 43.832 -23.765 9.596 1.00 77.38 217 GLU A CA 1
ATOM 1682 C C . GLU A 1 217 ? 45.357 -23.637 9.441 1.00 77.38 217 GLU A C 1
ATOM 1684 O O . GLU A 1 217 ? 45.859 -23.572 8.314 1.00 77.38 217 GLU A O 1
ATOM 1689 N N . ARG A 1 218 ? 46.121 -23.682 10.545 1.00 76.94 218 ARG A N 1
ATOM 1690 C CA . ARG A 1 218 ? 47.594 -23.695 10.491 1.00 76.94 218 ARG A CA 1
ATOM 1691 C C . ARG A 1 218 ? 48.137 -24.955 9.821 1.00 76.94 218 ARG A C 1
ATOM 1693 O O . ARG A 1 218 ? 49.098 -24.855 9.058 1.00 76.94 218 ARG A O 1
ATOM 1700 N N . GLU A 1 219 ? 47.549 -26.122 10.072 1.00 77.88 219 GLU A N 1
ATOM 1701 C CA . GLU A 1 219 ? 47.927 -27.370 9.396 1.00 77.88 219 GLU A CA 1
ATOM 1702 C C . GLU A 1 219 ? 47.634 -27.311 7.892 1.00 77.88 219 GLU A C 1
ATOM 1704 O O . GLU A 1 219 ? 48.478 -27.694 7.075 1.00 77.88 219 GLU A O 1
ATOM 1709 N N . ALA A 1 220 ? 46.486 -26.751 7.503 1.00 76.88 220 ALA A N 1
ATOM 1710 C CA . ALA A 1 220 ? 46.143 -26.534 6.102 1.00 76.88 220 ALA A CA 1
ATOM 1711 C C . ALA A 1 220 ? 47.095 -25.533 5.421 1.00 76.88 220 ALA A C 1
ATOM 1713 O O . ALA A 1 220 ? 47.495 -25.748 4.274 1.00 76.88 220 ALA A O 1
ATOM 1714 N N . ALA A 1 221 ? 47.499 -24.463 6.115 1.00 77.88 221 ALA A N 1
ATOM 1715 C CA . ALA A 1 221 ? 48.475 -23.497 5.613 1.00 77.88 221 ALA A CA 1
ATOM 1716 C C . ALA A 1 221 ? 49.867 -24.124 5.431 1.00 77.88 221 ALA A C 1
ATOM 1718 O O . ALA A 1 221 ? 50.460 -23.976 4.364 1.00 77.88 221 ALA A O 1
ATOM 1719 N N . ARG A 1 222 ? 50.351 -24.902 6.412 1.00 76.31 222 ARG A N 1
ATOM 1720 C CA . ARG A 1 222 ? 51.617 -25.651 6.298 1.00 76.31 222 ARG A CA 1
ATOM 1721 C C . ARG A 1 222 ? 51.589 -26.655 5.151 1.00 76.31 222 ARG A C 1
ATOM 1723 O O . ARG A 1 222 ? 52.566 -26.770 4.419 1.00 76.31 222 ARG A O 1
ATOM 1730 N N . SER A 1 223 ? 50.462 -27.340 4.962 1.00 74.25 223 SER A N 1
ATOM 1731 C CA . SER A 1 223 ? 50.281 -28.286 3.857 1.00 74.25 223 SER A CA 1
ATOM 1732 C C . SER A 1 223 ? 50.335 -27.579 2.497 1.00 74.25 223 SER A C 1
ATOM 1734 O O . SER A 1 223 ? 50.983 -28.068 1.577 1.00 74.25 223 SER A O 1
ATOM 1736 N N . LYS A 1 224 ? 49.723 -26.393 2.367 1.00 72.44 224 LYS A N 1
ATOM 1737 C CA . LYS A 1 224 ? 49.823 -25.566 1.149 1.00 72.44 224 LYS A CA 1
ATOM 1738 C C . LYS A 1 224 ? 51.243 -25.044 0.907 1.00 72.44 224 LYS A C 1
ATOM 1740 O O . LYS A 1 224 ? 51.695 -25.041 -0.234 1.00 72.44 224 LYS A O 1
ATOM 1745 N N . GLU A 1 225 ? 51.949 -24.631 1.958 1.00 70.06 225 GLU A N 1
ATOM 1746 C CA . GLU A 1 225 ? 53.327 -24.138 1.859 1.00 70.06 225 GLU A CA 1
ATOM 1747 C C . GLU A 1 225 ? 54.310 -25.250 1.455 1.00 70.06 225 GLU A C 1
ATOM 1749 O O . GLU A 1 225 ? 55.185 -25.018 0.622 1.00 70.06 225 GLU A O 1
ATOM 1754 N N . MET A 1 226 ? 54.130 -26.474 1.9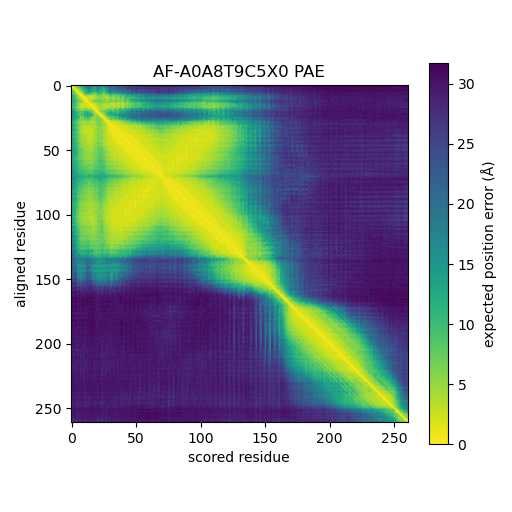69 1.00 67.44 226 MET A N 1
ATOM 1755 C CA . MET A 1 226 ? 54.897 -27.644 1.522 1.00 67.44 226 MET A CA 1
ATOM 1756 C C . MET A 1 226 ? 54.660 -27.944 0.040 1.00 67.44 226 MET A C 1
ATOM 1758 O O . MET A 1 226 ? 55.621 -28.138 -0.695 1.00 67.44 226 MET A O 1
ATOM 1762 N N . VAL A 1 227 ? 53.405 -27.911 -0.425 1.00 71.38 227 VAL A N 1
ATOM 1763 C CA . VAL A 1 227 ? 53.084 -28.135 -1.847 1.00 71.38 227 VAL A CA 1
ATOM 1764 C C . VAL A 1 227 ? 53.721 -27.066 -2.745 1.00 71.38 227 VAL A C 1
ATOM 1766 O O . VAL A 1 227 ? 54.248 -27.402 -3.804 1.00 71.38 227 VAL A O 1
ATOM 1769 N N . SER A 1 228 ? 53.739 -25.799 -2.313 1.00 67.50 228 SER A N 1
ATOM 1770 C CA . SER A 1 228 ? 54.405 -24.712 -3.048 1.00 67.50 228 SER A CA 1
ATOM 1771 C C . SER A 1 228 ? 55.919 -24.927 -3.137 1.00 67.50 228 SER A C 1
ATOM 1773 O O . SER A 1 228 ? 56.482 -24.855 -4.227 1.00 67.50 228 SER A O 1
ATOM 1775 N N . LYS A 1 229 ? 56.575 -25.263 -2.019 1.00 64.25 229 LYS A N 1
ATOM 1776 C CA . LYS A 1 229 ? 58.029 -25.489 -1.975 1.00 64.25 229 LYS A CA 1
ATOM 1777 C C . LYS A 1 229 ? 58.463 -26.680 -2.827 1.00 64.25 229 LYS A C 1
ATOM 1779 O O . LYS A 1 229 ? 59.412 -26.553 -3.587 1.00 64.25 229 LYS A O 1
ATOM 1784 N N . THR A 1 230 ? 57.725 -27.792 -2.796 1.00 60.00 230 THR A N 1
ATOM 1785 C CA . THR A 1 230 ? 58.019 -28.949 -3.659 1.00 60.00 230 THR A CA 1
ATOM 1786 C C . THR A 1 230 ? 57.845 -28.616 -5.146 1.00 60.00 230 THR A C 1
ATOM 1788 O O . THR A 1 230 ? 58.604 -29.105 -5.985 1.00 60.00 230 THR A O 1
ATOM 1791 N N . SER A 1 231 ? 56.881 -27.759 -5.501 1.00 58.12 231 SER A N 1
ATOM 1792 C CA . SER A 1 231 ? 56.725 -27.302 -6.889 1.00 58.12 231 SER A CA 1
ATOM 1793 C C . SER A 1 231 ? 57.842 -26.355 -7.347 1.00 58.12 231 SER A C 1
ATOM 1795 O O . SER A 1 231 ? 58.246 -26.414 -8.502 1.00 58.12 231 SER A O 1
ATOM 1797 N N . GLU A 1 232 ? 58.390 -25.524 -6.456 1.00 57.75 232 GLU A N 1
ATOM 1798 C CA . GLU A 1 232 ? 59.527 -24.648 -6.768 1.00 57.75 232 GLU A CA 1
ATOM 1799 C C . GLU A 1 232 ? 60.847 -25.433 -6.849 1.00 57.75 232 GLU A C 1
ATOM 1801 O O . GLU A 1 232 ? 61.612 -25.233 -7.791 1.00 57.75 232 GLU A O 1
ATOM 1806 N N . GLU A 1 233 ? 61.080 -26.383 -5.934 1.00 58.81 233 GLU A N 1
ATOM 1807 C CA . GLU A 1 233 ? 62.271 -27.246 -5.935 1.00 58.81 233 GLU A CA 1
ATOM 1808 C C . GLU A 1 233 ? 62.347 -28.104 -7.205 1.00 58.81 233 GLU A C 1
ATOM 1810 O O . GLU A 1 233 ? 63.383 -28.113 -7.871 1.00 58.81 233 GLU A O 1
ATOM 1815 N N . THR A 1 234 ? 61.238 -28.728 -7.622 1.00 58.44 234 THR A N 1
ATOM 1816 C CA . THR A 1 234 ? 61.194 -29.525 -8.865 1.00 58.44 234 THR A CA 1
ATOM 1817 C C . THR A 1 234 ? 61.472 -28.698 -10.124 1.00 58.44 234 THR A C 1
ATOM 1819 O O . THR A 1 234 ? 62.138 -29.183 -11.038 1.00 58.44 234 THR A O 1
ATOM 1822 N N . VAL A 1 235 ? 61.029 -27.436 -10.175 1.00 62.28 235 VAL A N 1
ATOM 1823 C CA . VAL A 1 235 ? 61.341 -26.525 -11.293 1.00 62.28 235 VAL A CA 1
ATOM 1824 C C . VAL A 1 235 ? 62.820 -26.124 -11.283 1.00 62.28 235 VAL A C 1
ATOM 1826 O O . VAL A 1 235 ? 63.450 -26.067 -12.342 1.00 62.28 235 VAL A O 1
ATOM 1829 N N . THR A 1 236 ? 63.403 -25.876 -10.106 1.00 59.19 236 THR A N 1
ATOM 1830 C CA . THR A 1 236 ? 64.831 -25.542 -10.002 1.00 59.19 236 THR A CA 1
ATOM 1831 C C . THR A 1 236 ? 65.745 -26.722 -10.324 1.00 59.19 236 THR A C 1
ATOM 1833 O O . THR A 1 236 ? 66.722 -26.529 -11.042 1.00 59.19 236 THR A O 1
ATOM 1836 N N . GLU A 1 237 ? 65.425 -27.941 -9.879 1.00 61.03 237 GLU A N 1
ATOM 1837 C CA . GLU A 1 237 ? 66.220 -29.139 -10.183 1.00 61.03 237 GLU A CA 1
ATOM 1838 C C . GLU A 1 237 ? 66.241 -29.442 -11.685 1.00 61.03 237 GLU A C 1
ATOM 1840 O O . GLU A 1 237 ? 67.319 -29.658 -12.238 1.00 61.03 237 GLU A O 1
ATOM 1845 N N . GLN A 1 238 ? 65.094 -29.348 -12.373 1.00 63.06 238 GLN A N 1
ATOM 1846 C CA . GLN A 1 238 ? 65.043 -29.503 -13.834 1.00 63.06 238 GLN A CA 1
ATOM 1847 C C . GLN A 1 238 ? 65.910 -28.460 -14.552 1.00 63.06 238 GLN A C 1
ATOM 1849 O O . GLN A 1 238 ? 66.673 -28.798 -15.456 1.00 63.06 238 GLN A O 1
ATOM 1854 N N . SER A 1 239 ? 65.863 -27.198 -14.111 1.00 65.19 239 SER A N 1
ATOM 1855 C CA . SER A 1 239 ? 66.689 -26.139 -14.699 1.00 65.19 239 SER A CA 1
ATOM 1856 C C . SER A 1 239 ? 68.191 -26.358 -14.468 1.00 65.19 239 SER A C 1
ATOM 1858 O O . SER A 1 239 ? 69.000 -25.999 -15.328 1.00 65.19 239 SER A O 1
ATOM 1860 N N . VAL A 1 240 ? 68.589 -26.913 -13.320 1.00 67.00 240 VAL A N 1
ATOM 1861 C CA . VAL A 1 240 ? 70.000 -27.181 -13.001 1.00 67.00 240 VAL A CA 1
ATOM 1862 C C . VAL A 1 240 ? 70.510 -28.403 -13.767 1.00 67.00 240 VAL A C 1
ATOM 1864 O O . VAL A 1 240 ? 71.615 -28.342 -14.307 1.00 67.00 240 VAL A O 1
ATOM 1867 N N . GLU A 1 241 ? 69.718 -29.472 -13.897 1.00 68.75 241 GLU A N 1
ATOM 1868 C CA . GLU A 1 241 ? 70.077 -30.637 -14.722 1.00 68.75 241 GLU A CA 1
ATOM 1869 C C . GLU A 1 241 ? 70.291 -30.262 -16.194 1.00 68.75 241 GLU A C 1
ATOM 1871 O O . GLU A 1 241 ? 71.278 -30.694 -16.801 1.00 68.75 241 GLU A O 1
ATOM 1876 N N . ASP A 1 242 ? 69.428 -29.408 -16.752 1.00 67.88 242 ASP A N 1
ATOM 1877 C CA . ASP A 1 242 ? 69.580 -28.905 -18.121 1.00 67.88 242 ASP A CA 1
ATOM 1878 C C . ASP A 1 242 ? 70.877 -28.092 -18.286 1.00 67.88 242 ASP A C 1
ATOM 1880 O O . ASP A 1 242 ? 71.597 -28.240 -19.278 1.00 67.88 242 ASP A O 1
ATOM 1884 N N . THR A 1 243 ? 71.237 -27.292 -17.276 1.00 70.31 243 THR A N 1
ATOM 1885 C CA . THR A 1 243 ? 72.465 -26.480 -17.290 1.00 70.31 243 THR A CA 1
ATOM 1886 C C . THR A 1 243 ? 73.729 -27.343 -17.153 1.00 70.31 243 THR A C 1
ATOM 1888 O O . THR A 1 243 ? 74.733 -27.091 -17.820 1.00 70.31 243 THR A O 1
ATOM 1891 N N . VAL A 1 244 ? 73.704 -28.396 -16.327 1.00 72.56 244 VAL A N 1
ATOM 1892 C CA . VAL A 1 244 ? 74.845 -29.313 -16.145 1.00 72.56 244 VAL A CA 1
ATOM 1893 C C . VAL A 1 244 ? 75.102 -30.138 -17.405 1.00 72.56 244 VAL A C 1
ATOM 1895 O O . VAL A 1 244 ? 76.259 -30.277 -17.808 1.00 72.56 244 VAL A O 1
ATOM 1898 N N . LYS A 1 245 ? 74.050 -30.617 -18.085 1.00 71.38 245 LYS A N 1
ATOM 1899 C CA . LYS A 1 245 ? 74.202 -31.273 -19.395 1.00 71.38 245 LYS A CA 1
ATOM 1900 C C . LYS A 1 245 ? 74.865 -30.354 -20.416 1.00 71.38 245 LYS A C 1
ATOM 1902 O O . LYS A 1 245 ? 75.770 -30.789 -21.123 1.00 71.38 245 LYS A O 1
ATOM 1907 N N . GLN A 1 246 ? 74.487 -29.076 -20.440 1.00 69.25 246 GLN A N 1
ATOM 1908 C CA . GLN A 1 246 ? 75.078 -28.104 -21.358 1.00 69.25 246 GLN A CA 1
ATOM 1909 C C . GLN A 1 246 ? 76.577 -27.861 -21.090 1.00 69.25 246 GLN A C 1
ATOM 1911 O O . GLN A 1 246 ? 77.346 -27.689 -22.032 1.00 69.25 246 GLN A O 1
ATOM 1916 N N . ILE A 1 247 ? 77.015 -27.885 -19.825 1.00 66.38 247 ILE A N 1
ATOM 1917 C CA . ILE A 1 247 ? 78.430 -27.703 -19.452 1.00 66.38 247 ILE A CA 1
ATOM 1918 C C . ILE A 1 247 ? 79.261 -28.969 -19.718 1.00 66.38 247 ILE A C 1
ATOM 1920 O O . ILE A 1 247 ? 80.443 -28.862 -20.047 1.00 66.38 247 ILE A O 1
ATOM 1924 N N . GLN A 1 248 ? 78.672 -30.163 -19.620 1.00 67.25 248 GLN A N 1
ATOM 1925 C CA . GLN A 1 248 ? 79.379 -31.423 -19.866 1.00 67.25 248 GLN A CA 1
ATOM 1926 C C . GLN A 1 248 ? 79.627 -31.691 -21.362 1.00 67.25 248 GLN A C 1
ATOM 1928 O O . GLN A 1 248 ? 80.687 -32.215 -21.706 1.00 67.25 248 GLN A O 1
ATOM 1933 N N . ASP A 1 249 ? 78.727 -31.243 -22.244 1.00 66.88 249 ASP A N 1
ATOM 1934 C CA . ASP A 1 249 ? 78.957 -31.207 -23.703 1.00 66.88 249 ASP A CA 1
ATOM 1935 C C . ASP A 1 249 ? 79.911 -30.057 -24.128 1.00 66.88 249 ASP A C 1
ATOM 1937 O O . ASP A 1 249 ? 80.415 -30.028 -25.249 1.00 66.88 249 ASP A O 1
ATOM 1941 N N . MET A 1 250 ? 80.215 -29.170 -23.171 1.00 61.00 250 MET A N 1
ATOM 1942 C CA . MET A 1 250 ? 81.196 -28.080 -23.108 1.00 61.00 250 MET A CA 1
ATOM 1943 C C . MET A 1 250 ? 82.504 -28.207 -23.886 1.00 61.00 250 MET A C 1
ATOM 1945 O O . MET A 1 250 ? 82.704 -27.535 -24.891 1.00 61.00 250 MET A O 1
ATOM 1949 N N . SER A 1 251 ? 83.504 -28.887 -23.310 1.00 50.53 251 SER A N 1
ATOM 1950 C CA . SER A 1 251 ? 84.877 -28.727 -23.811 1.00 50.53 251 SER A CA 1
ATOM 1951 C C . SER A 1 251 ? 85.873 -29.704 -23.188 1.00 50.53 251 SER A C 1
ATOM 1953 O O . SER A 1 251 ? 86.695 -29.357 -22.340 1.00 50.53 251 SER A O 1
ATOM 1955 N N . LEU A 1 252 ? 85.838 -30.937 -23.679 1.00 55.72 252 LEU A N 1
ATOM 1956 C CA . LEU A 1 252 ? 87.013 -31.794 -23.800 1.00 55.72 252 LEU A CA 1
ATOM 1957 C C . LEU A 1 252 ? 87.773 -31.394 -25.083 1.00 55.72 252 LEU A C 1
ATOM 1959 O O . LEU A 1 252 ? 87.578 -32.029 -26.109 1.00 55.72 252 LEU A O 1
ATOM 1963 N N . GLU A 1 253 ? 88.638 -30.372 -25.053 1.00 53.12 253 GLU A N 1
ATOM 1964 C CA . GLU A 1 253 ? 89.622 -30.110 -26.131 1.00 53.12 253 GLU A CA 1
ATOM 1965 C C . GLU A 1 253 ? 90.914 -29.454 -25.572 1.00 53.12 253 GLU A C 1
ATOM 1967 O O . GLU A 1 253 ? 90.841 -28.363 -25.008 1.00 53.12 253 GLU A O 1
ATOM 1972 N N . PRO A 1 254 ? 92.111 -30.074 -25.706 1.00 47.22 254 PRO A N 1
ATOM 1973 C CA . PRO A 1 254 ? 93.395 -29.487 -25.292 1.00 47.22 254 PRO A CA 1
ATOM 1974 C C . PRO A 1 254 ? 94.220 -28.929 -26.475 1.00 47.22 254 PRO A C 1
ATOM 1976 O O . PRO A 1 254 ? 94.322 -29.582 -27.513 1.00 47.22 254 PRO A O 1
ATOM 1979 N N . ARG A 1 255 ? 94.918 -27.786 -26.309 1.00 42.53 255 ARG A N 1
ATOM 1980 C CA . ARG A 1 255 ? 96.014 -27.345 -27.212 1.00 42.53 255 ARG A CA 1
ATOM 1981 C C . ARG A 1 255 ? 97.095 -26.493 -26.512 1.00 42.53 255 ARG A C 1
ATOM 1983 O O . ARG A 1 255 ? 96.800 -25.658 -25.668 1.00 42.53 255 ARG A O 1
ATOM 1990 N N . GLN A 1 256 ? 98.349 -26.779 -26.872 1.00 42.06 256 GLN A N 1
ATOM 1991 C CA . GLN A 1 256 ? 99.633 -26.491 -26.205 1.00 42.06 256 GLN A CA 1
ATOM 1992 C C . GLN A 1 256 ? 100.321 -25.143 -26.570 1.00 42.06 256 GLN A C 1
ATOM 1994 O O . GLN A 1 256 ? 100.248 -24.727 -27.718 1.00 42.06 256 GLN A O 1
ATOM 1999 N N . ILE A 1 257 ? 101.051 -24.575 -25.583 1.00 42.19 257 ILE A N 1
ATOM 2000 C CA . ILE A 1 257 ? 102.460 -24.059 -25.533 1.00 42.19 257 ILE A CA 1
ATOM 2001 C C . ILE A 1 257 ? 102.995 -23.076 -26.612 1.00 42.19 257 ILE A C 1
ATOM 2003 O O . ILE A 1 257 ? 103.003 -23.427 -27.786 1.00 42.19 257 ILE A O 1
ATOM 2007 N N . ALA A 1 258 ? 103.617 -21.948 -26.180 1.00 43.03 258 ALA A N 1
ATOM 2008 C CA . ALA A 1 258 ? 105.034 -21.567 -26.466 1.00 43.03 258 ALA A CA 1
ATOM 2009 C C . ALA A 1 258 ? 105.472 -20.160 -25.945 1.00 43.03 258 ALA A C 1
ATOM 2011 O O . ALA A 1 258 ? 104.902 -19.144 -26.332 1.00 43.03 258 ALA A O 1
ATOM 2012 N N . GLU A 1 259 ? 106.533 -20.129 -25.118 1.00 38.38 259 GLU A N 1
ATOM 2013 C CA . GLU A 1 259 ? 107.582 -19.073 -24.985 1.00 38.38 259 GLU A CA 1
ATOM 2014 C C . GLU A 1 259 ? 108.540 -19.109 -26.222 1.00 38.38 259 GLU A C 1
ATOM 2016 O O . GLU A 1 259 ? 108.317 -20.008 -27.040 1.00 38.38 259 GLU A O 1
ATOM 2021 N N . PRO A 1 260 ? 109.620 -18.289 -26.424 1.00 55.50 260 PRO A N 1
ATOM 2022 C CA . PRO A 1 260 ? 110.362 -17.387 -25.505 1.00 55.50 260 PRO A CA 1
ATOM 2023 C C . PRO A 1 260 ? 110.867 -16.034 -26.099 1.00 55.50 260 PRO A C 1
ATOM 2025 O O . PRO A 1 260 ? 110.801 -15.807 -27.305 1.00 55.50 260 PRO A O 1
ATOM 2028 N N . SER A 1 261 ? 111.423 -15.158 -25.241 1.00 45.00 261 SER A N 1
ATOM 2029 C CA . SER A 1 261 ? 112.757 -14.509 -25.351 1.00 45.00 261 SER A CA 1
ATOM 2030 C C . SER A 1 261 ? 112.982 -13.483 -24.243 1.00 45.00 261 SER A C 1
ATOM 2032 O O . SER A 1 261 ? 112.074 -12.656 -24.013 1.00 45.00 261 SER A O 1
#

Radius of gyration: 48.84 Å; Cα conta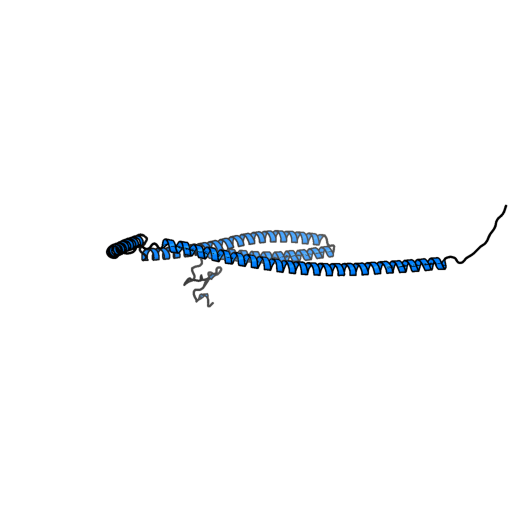cts (8 Å, |Δi|>4): 88; chains: 1; bounding box: 147×41×116 Å

Sequence (261 aa):
WAARDKGLVAYDGVTVKLKASGDKTVSSITAEDTTIASLKILIKDLETQTTVLTKRVDELDITAKEAVTRKNRVAALAALRSKKLAETTLSKRHATLGQLEEVFSKIEQAADQVELVNVMEASSRVLSGLNKEVGGVERVDDVVDQLREQMSQVDEVGNVITEVGQANDTEVDDELEAMEREEREKRETKERLAREEKEKLEAAETRRRLAALEEVEREAARSKEMVSKTSEETVTEQSVEDTVKQIQDMSLEPRQIAEPS

Solvent-accessible surface area (backbone atoms only — not comparable to full-atom values): 14641 Å² total; per-residue (Å²): 116,78,56,56,82,65,48,44,43,38,73,81,89,84,42,76,46,72,45,61,97,81,59,94,56,42,68,80,87,47,74,64,54,47,50,52,46,51,49,54,50,51,47,54,50,48,55,51,49,43,55,54,39,51,54,50,34,52,52,27,50,52,52,20,52,53,22,52,76,69,68,34,64,67,59,20,55,51,28,48,51,53,26,54,51,41,50,52,52,38,53,52,50,52,54,52,43,52,54,50,52,51,54,49,51,51,51,51,53,52,53,52,52,53,51,50,50,54,52,49,51,54,49,52,52,50,52,52,50,51,40,56,73,66,43,44,67,65,44,48,50,52,51,51,51,52,48,50,52,52,48,51,53,52,51,54,52,42,61,73,71,48,89,69,82,92,75,81,69,70,66,60,55,58,54,51,56,53,54,58,51,55,55,51,53,56,49,53,53,53,53,49,53,54,49,55,53,50,53,53,51,53,51,50,51,51,52,52,53,51,54,54,52,52,50,53,50,51,53,53,49,52,53,52,51,51,54,50,50,54,55,51,49,55,55,51,51,54,56,48,52,56,51,51,55,56,58,71,76,57,74,95,78,90,88,83,93,82,86,89,134

Secondary structure (DSSP, 8-state):
-TTTTTT-EEE-SS-EEEPPTT-SSPPPPPHHHHHHHHHHHHHHHHHHHHHHHHHHHHHHHHHHHHHHHTT-HHHHHHHHHHHHHHHHHHHHHHHHHHHHHHHHHHHHHHHHHHHHHHHHHHHHHHHHHHHHHHTHHHHHHHHHHHHHHHHHHHHHHHHHH-SS----THHHHHHHHHHHHHHHHHHHHHHHHHHHHHHHHHHHHHHHHHHHHHHHHHHHHHHHHHHHHHHHHHHHHHHHHHHHHHHHSS-----------

InterPro domains:
  IPR005024 Snf7 family [PF03357] (36-188)
  IPR005024 Snf7 family [PTHR22761] (34-201)

Mean predicted aligned error: 19.75 Å

Organism: NCBI:txid602035

Nearest PDB structures (foldseek):
  4whe-assembly1_A  TM=8.634E-01  e=6.357E-01  Escherichia coli K-12
  9eon-assembly1_A  TM=4.064E-01  e=2.346E-01  Synechocystis sp. PCC 6803
  6zw4-assembly1_H  TM=3.086E-01  e=7.646E-02  Nostoc punctiforme

pLDDT: mean 79.58, std 15.24, range [38.38, 97.88]

Foldseek 3Di:
DVCVVCQQWDDDPQFIFGDDPPDPHTDHQDPVRVVLSVLVVVLVVLVVVLVVLVVLLVVLVVQLVVCVVVVNPVSNVVSVVVSVVSVVVSVVSVVVSVVSVVVSVVVVVVVVVVVVVVVVVVVVVVVVVVCVVCPHPVNVVVVVVVVVVVVVVVVVVVVVVPPDDDDDPVVVVVVVVVVVVVVVVVVVVVVVVVVVVVVVVVVVVVVVVVVVVVVVVVVVVVVVVVVVVVVVVVVVVVVVVVVVVVCVVPDPDDDDDDDDD